Protein AF-A0A0D8XPL8-F1 (afdb_monomer)

pLDDT: mean 71.79, std 20.72, range [32.03, 98.56]

Solvent-accessible surface area (backbone atoms only — not comparable to full-atom values): 17903 Å² total; per-residue (Å²): 142,83,89,88,81,86,88,78,85,82,83,84,86,83,82,84,76,83,76,80,90,74,80,86,75,87,77,88,77,90,78,83,78,84,83,81,82,79,79,83,76,83,78,85,83,84,81,84,79,91,74,93,79,81,92,76,89,74,85,74,82,78,78,83,77,86,69,85,73,70,90,66,85,76,75,80,83,75,77,92,58,93,69,78,74,80,87,70,73,79,74,78,60,85,86,63,77,75,71,84,72,72,80,72,86,76,70,67,80,83,69,72,75,74,86,64,71,74,72,72,74,72,70,48,69,63,56,60,50,48,52,52,51,51,51,52,52,52,54,48,48,57,49,46,66,74,43,40,67,61,50,52,52,52,52,51,51,52,51,53,49,51,52,54,51,50,53,50,52,53,50,48,53,52,50,52,60,72,68,59,50,71,66,59,52,53,52,52,50,53,49,58,73,69,54,70,63,87,77,48,58,43,101,84,70,46,75,51,71,77,59,65,81,80,79,39,55,75,35,68,75,68,73,43,78,87,62,96,68,81,62,86,65,70,88,60,74,47,77,66,49,50,48,51,53,49,52,53,50,51,52,49,40,58,75,75,62,71,121

Radius of gyration: 41.14 Å; Cα contacts (8 Å, |Δi|>4): 28; chains: 1; bounding box: 89×95×94 Å

Organism: Dictyocaulus viviparus (NCBI:txid29172)

Mean predicted aligned error: 22.92 Å

Sequence (259 aa):
MSGSVTLLARKLNQFCISRPLHGFHDTALSHLPPAFLLNSGKVSKTEVLSGDLPNLAVASKSRFYELPALENARRVYTFPTLYKSSVVAPAPLLTQILEKMDPLPNIAPIEAPSRSLPTFIQLLPRLITIRRKKMKKHKRLKRYDRDFFKYQKRHREKKLRAEREFIRRMKAHLTELESFDAEKYVEETIAAAKKEWEAEFAPSGRKLYPHWSQLMSLEELYDLPKSDYIDKKAGYASEEDLKKIKELKLEYEKKFRNA

Secondary structure (DSSP, 8-state):
----S-SSSSSSS----PPP-----------PPPP-------------------------------PPP-S----------SS-----PPPP-TT------PPP------PPPP----------THHHHHHHHHHHHHHHHHHHHHTHHHHHHHHHHHHHHHHHHHHHHHHHHHHHHHS--HHHHHHHHHHHHH--TTSPBPTTS-B-PPPHHHHS-HHHHTT----SS--TTTTSPPHHHHHHHHHHHHHHHHHHT--

Structure (mmCIF, N/CA/C/O backbone):
data_AF-A0A0D8XPL8-F1
#
_entry.id   AF-A0A0D8XPL8-F1
#
loop_
_atom_site.group_PDB
_atom_site.id
_atom_site.type_symbol
_atom_site.label_atom_id
_atom_site.label_alt_id
_atom_site.label_comp_id
_atom_site.label_asym_id
_atom_site.label_entity_id
_atom_site.label_seq_id
_atom_site.pdbx_PDB_ins_code
_atom_site.Cartn_x
_atom_site.Cartn_y
_atom_site.Cartn_z
_atom_site.occupancy
_atom_site.B_iso_or_equiv
_atom_site.auth_seq_id
_atom_site.auth_comp_id
_atom_site.auth_asym_id
_atom_site.auth_atom_id
_atom_site.pdbx_PDB_model_num
ATOM 1 N N . MET A 1 1 ? 34.707 44.269 30.426 1.00 44.66 1 MET A N 1
ATOM 2 C CA . MET A 1 1 ? 33.610 43.276 30.417 1.00 44.66 1 MET A CA 1
ATOM 3 C C . MET A 1 1 ? 33.638 42.553 29.077 1.00 44.66 1 MET A C 1
ATOM 5 O O . MET A 1 1 ? 32.885 42.883 28.175 1.00 44.66 1 MET A O 1
ATOM 9 N N . SER A 1 2 ? 34.597 41.645 28.899 1.00 45.59 2 SER A N 1
ATOM 10 C CA . SER A 1 2 ? 34.831 40.942 27.635 1.00 45.59 2 SER A CA 1
ATOM 11 C C . SER A 1 2 ? 35.406 39.563 27.927 1.00 45.59 2 SER A C 1
ATOM 13 O O . SER A 1 2 ? 36.419 39.470 28.616 1.00 45.59 2 SER A O 1
ATOM 15 N N . GLY A 1 3 ? 34.793 38.519 27.370 1.00 44.66 3 GLY A N 1
ATOM 16 C CA . GLY A 1 3 ? 35.405 37.193 27.278 1.00 44.66 3 GLY A CA 1
ATOM 17 C C . GLY A 1 3 ? 34.567 36.068 27.872 1.00 44.66 3 GLY A C 1
ATOM 18 O O . GLY A 1 3 ? 34.830 35.628 28.981 1.00 44.66 3 GLY A O 1
ATOM 19 N N . SER A 1 4 ? 33.597 35.557 27.109 1.00 51.53 4 SER A N 1
ATOM 20 C CA . SER A 1 4 ? 33.095 34.184 27.281 1.00 51.53 4 SER A CA 1
ATOM 21 C C . SER A 1 4 ? 32.356 33.714 26.021 1.00 51.53 4 SER A C 1
ATOM 23 O O . SER A 1 4 ? 31.138 33.574 26.011 1.00 51.53 4 SER A O 1
ATOM 25 N N . VAL A 1 5 ? 33.078 33.540 24.907 1.00 52.00 5 VAL A N 1
ATOM 26 C CA . VAL A 1 5 ? 32.511 32.925 23.679 1.00 52.00 5 VAL A CA 1
ATOM 27 C C . VAL A 1 5 ? 33.440 31.857 23.064 1.00 52.00 5 VAL A C 1
ATOM 29 O O . VAL A 1 5 ? 33.077 31.171 22.118 1.00 52.00 5 VAL A O 1
ATOM 32 N N . THR A 1 6 ? 34.627 31.601 23.620 1.00 50.78 6 THR A N 1
ATOM 33 C CA . THR A 1 6 ? 35.664 30.778 22.958 1.00 50.78 6 THR A CA 1
ATOM 34 C C . THR A 1 6 ? 35.898 29.385 23.562 1.00 50.78 6 THR A C 1
ATOM 36 O O . THR A 1 6 ? 36.978 28.824 23.398 1.00 50.78 6 THR A O 1
ATOM 39 N N . LEU A 1 7 ? 34.900 28.766 24.208 1.00 49.25 7 LEU A N 1
ATOM 40 C CA . LEU A 1 7 ? 35.040 27.420 24.807 1.00 49.25 7 LEU A CA 1
ATOM 41 C C . LEU A 1 7 ? 34.103 26.335 24.246 1.00 49.25 7 LEU A C 1
ATOM 43 O O . LEU A 1 7 ? 33.920 25.299 24.877 1.00 49.25 7 LEU A O 1
ATOM 47 N N . LEU A 1 8 ? 33.564 26.508 23.033 1.00 49.16 8 LEU A N 1
ATOM 48 C CA . LEU A 1 8 ? 32.733 25.474 22.385 1.00 49.16 8 LEU A CA 1
ATOM 49 C C . LEU A 1 8 ? 33.278 24.938 21.050 1.00 49.16 8 LEU A C 1
ATOM 51 O O . LEU A 1 8 ? 32.684 24.041 20.460 1.00 49.16 8 LEU A O 1
ATOM 55 N N . ALA A 1 9 ? 34.449 25.402 20.604 1.00 47.94 9 ALA A N 1
ATOM 56 C CA . ALA A 1 9 ? 35.031 25.029 19.308 1.00 47.94 9 ALA A CA 1
ATOM 57 C C . ALA A 1 9 ? 36.170 23.986 19.375 1.00 47.94 9 ALA A C 1
ATOM 59 O O . ALA A 1 9 ? 36.851 23.760 18.379 1.00 47.94 9 ALA A O 1
ATOM 60 N N . ARG A 1 10 ? 36.407 23.334 20.526 1.00 49.00 10 ARG A N 1
ATOM 61 C CA . ARG A 1 10 ? 37.574 22.440 20.717 1.00 49.00 10 ARG A CA 1
ATOM 62 C C . ARG A 1 10 ? 37.264 20.958 20.955 1.00 49.00 10 ARG A C 1
ATOM 64 O O . ARG A 1 10 ? 38.175 20.208 21.284 1.00 49.00 10 ARG A O 1
ATOM 71 N N . LYS A 1 11 ? 36.016 20.510 20.765 1.00 46.91 11 LYS A N 1
ATOM 72 C CA . LYS A 1 11 ? 35.597 19.130 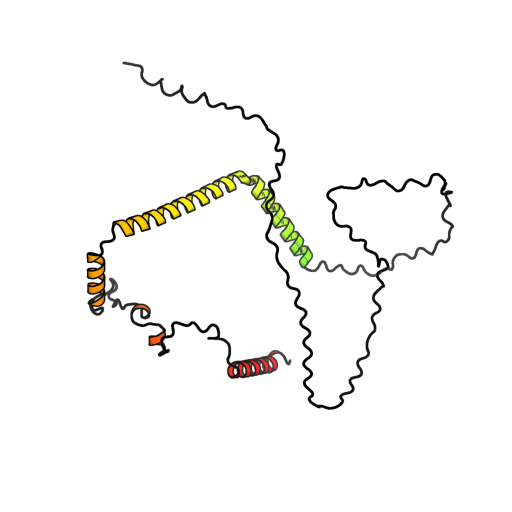21.094 1.00 46.91 11 LYS A CA 1
ATOM 73 C C . LYS A 1 11 ? 35.032 18.305 19.927 1.00 46.91 11 LYS A C 1
ATOM 75 O O . LYS A 1 11 ? 34.294 17.357 20.163 1.00 46.91 11 LYS A O 1
ATOM 80 N N . LEU A 1 12 ? 35.386 18.635 18.680 1.00 47.06 12 LEU A N 1
ATOM 81 C CA . LEU A 1 12 ? 34.961 17.884 17.481 1.00 47.06 12 LEU A CA 1
ATOM 82 C C . LEU A 1 12 ? 36.117 17.480 16.546 1.00 47.06 12 LEU A C 1
ATOM 84 O O . LEU A 1 12 ? 35.896 17.253 15.364 1.00 47.06 12 LEU A O 1
ATOM 88 N N . ASN A 1 13 ? 37.344 17.355 17.061 1.00 46.75 13 ASN A N 1
ATOM 89 C CA . ASN A 1 13 ? 38.518 16.954 16.270 1.00 46.75 13 ASN A CA 1
ATOM 90 C C . ASN A 1 13 ? 39.253 15.755 16.891 1.00 46.75 13 ASN A C 1
ATOM 92 O O . ASN A 1 13 ? 40.452 15.810 17.140 1.00 46.75 13 ASN A O 1
ATOM 96 N N . GLN A 1 14 ? 38.530 14.669 17.188 1.00 52.53 14 GLN A N 1
ATOM 97 C CA . GLN A 1 14 ? 39.159 13.443 17.708 1.00 52.53 14 GLN A CA 1
ATOM 98 C C . GLN A 1 14 ? 38.416 12.137 17.374 1.00 52.53 14 GLN A C 1
ATOM 100 O O . GLN A 1 14 ? 38.496 11.164 18.111 1.00 52.53 14 GLN A O 1
ATOM 105 N N . PHE A 1 15 ? 37.730 12.083 16.228 1.00 44.66 15 PHE A N 1
ATOM 106 C CA . PHE A 1 15 ? 37.221 10.822 15.669 1.00 44.66 15 PHE A CA 1
ATOM 107 C C . PHE A 1 15 ? 37.612 10.669 14.195 1.00 44.66 15 PHE A C 1
ATOM 109 O O . PHE A 1 15 ? 36.789 10.414 13.322 1.00 44.66 15 PHE A O 1
ATOM 116 N N . CYS A 1 16 ? 38.909 10.805 13.920 1.00 43.09 16 CYS A N 1
ATOM 117 C CA . CYS A 1 16 ? 39.517 10.254 12.714 1.00 43.09 16 CYS A CA 1
ATOM 118 C C . CYS A 1 16 ? 39.962 8.822 13.031 1.00 43.09 16 CYS A C 1
ATOM 120 O O . CYS A 1 16 ? 41.119 8.588 13.363 1.00 43.09 16 CYS A O 1
ATOM 122 N N . ILE A 1 17 ? 39.029 7.869 12.979 1.00 46.03 17 ILE A N 1
ATOM 123 C CA . ILE A 1 17 ? 39.375 6.444 12.969 1.00 46.03 17 ILE A CA 1
ATOM 124 C C . ILE A 1 17 ? 39.623 6.069 11.510 1.00 46.03 17 ILE A C 1
ATOM 126 O O . ILE A 1 17 ? 38.695 5.938 10.709 1.00 46.03 17 ILE A O 1
ATOM 130 N N . SER A 1 18 ? 40.899 5.927 11.173 1.00 44.44 18 SER A N 1
ATOM 131 C CA . SER A 1 18 ? 41.378 5.207 10.001 1.00 44.44 18 SER A CA 1
ATOM 132 C C . SER A 1 18 ? 40.765 3.803 9.988 1.00 44.44 18 SER A C 1
ATOM 134 O O . SER A 1 18 ? 41.002 2.992 10.880 1.00 44.44 18 SER A O 1
ATOM 136 N N . ARG A 1 19 ? 39.946 3.499 8.977 1.00 43.12 19 ARG A N 1
ATOM 137 C CA . ARG A 1 19 ? 39.538 2.118 8.692 1.00 43.12 19 ARG A CA 1
ATOM 138 C C . ARG A 1 19 ? 40.544 1.500 7.721 1.00 43.12 19 ARG A C 1
ATOM 140 O O . ARG A 1 19 ? 40.670 2.023 6.612 1.00 43.12 19 ARG A O 1
ATOM 147 N N . PRO A 1 20 ? 41.226 0.402 8.082 1.00 47.00 20 PRO A N 1
ATOM 148 C CA . PRO A 1 20 ? 41.986 -0.371 7.115 1.00 47.00 20 PRO A CA 1
ATOM 149 C C . PRO A 1 20 ? 41.020 -1.115 6.183 1.00 47.00 20 PRO A C 1
ATOM 151 O O . PRO A 1 20 ? 39.998 -1.656 6.611 1.00 47.00 20 PRO A O 1
ATOM 154 N N . LEU A 1 21 ? 41.351 -1.128 4.893 1.00 47.81 21 LEU A N 1
ATOM 155 C CA . LEU A 1 21 ? 40.729 -1.994 3.898 1.00 47.81 21 LEU A CA 1
ATOM 156 C C . LEU A 1 21 ? 41.116 -3.442 4.221 1.00 47.81 21 LEU A C 1
ATOM 158 O O . LEU A 1 21 ? 42.225 -3.874 3.920 1.00 47.81 21 LEU A O 1
ATOM 162 N N . HIS A 1 22 ? 40.210 -4.185 4.854 1.00 43.56 22 HIS A N 1
ATOM 163 C CA . HIS A 1 22 ? 40.315 -5.636 4.954 1.00 43.56 22 HIS A CA 1
ATOM 164 C C . HIS A 1 22 ? 39.509 -6.277 3.827 1.00 43.56 22 HIS A C 1
ATOM 166 O O . HIS A 1 22 ? 38.322 -5.997 3.654 1.00 43.56 22 HIS A O 1
ATOM 172 N N . GLY A 1 23 ? 40.205 -7.091 3.031 1.00 38.44 23 GLY A N 1
ATOM 173 C CA . GLY A 1 23 ? 39.631 -7.883 1.958 1.00 38.44 23 GLY A CA 1
ATOM 174 C C . GLY A 1 23 ? 38.597 -8.859 2.502 1.00 38.44 23 GLY A C 1
ATOM 175 O O . GLY A 1 23 ? 38.814 -9.525 3.513 1.00 38.44 23 GLY A O 1
ATOM 176 N N . PHE A 1 24 ? 37.461 -8.928 1.818 1.00 38.06 24 PHE A N 1
ATOM 177 C CA . PHE A 1 24 ? 36.462 -9.959 2.040 1.00 38.06 24 PHE A CA 1
ATOM 178 C C . PHE A 1 24 ? 37.001 -11.278 1.480 1.00 38.06 24 PHE A C 1
ATOM 180 O O . PHE A 1 24 ? 36.959 -11.504 0.274 1.00 38.06 24 PHE A O 1
ATOM 187 N N . HIS A 1 25 ? 37.530 -12.128 2.358 1.00 39.38 25 HIS A N 1
ATOM 188 C CA . HIS A 1 25 ? 37.537 -13.564 2.121 1.00 39.38 25 HIS A CA 1
ATOM 189 C C . HIS A 1 25 ? 36.212 -14.132 2.627 1.00 39.38 25 HIS A C 1
ATOM 191 O O . HIS A 1 25 ? 35.839 -13.942 3.785 1.00 39.38 25 HIS A O 1
ATOM 197 N N . ASP A 1 26 ? 35.502 -14.786 1.714 1.00 38.34 26 ASP A N 1
ATOM 198 C CA . ASP A 1 26 ? 34.241 -15.477 1.935 1.00 38.34 26 ASP A CA 1
ATOM 199 C C . ASP A 1 26 ? 34.394 -16.592 2.980 1.00 38.34 26 ASP A C 1
ATOM 201 O O . ASP A 1 26 ? 35.127 -17.560 2.776 1.00 38.34 26 ASP A O 1
ATOM 205 N N . THR A 1 27 ? 33.649 -16.500 4.081 1.00 42.16 27 THR A N 1
ATOM 206 C CA . THR A 1 27 ? 33.343 -17.646 4.941 1.00 42.16 27 THR A CA 1
ATOM 207 C C . THR A 1 27 ? 31.945 -18.149 4.606 1.00 42.16 27 THR A C 1
ATOM 209 O O . THR A 1 27 ? 30.923 -17.553 4.942 1.00 42.16 27 THR A O 1
ATOM 212 N N . ALA A 1 28 ? 31.917 -19.270 3.888 1.00 39.53 28 ALA A N 1
ATOM 213 C CA . ALA A 1 28 ? 30.720 -20.036 3.602 1.00 39.53 28 ALA A CA 1
ATOM 214 C C . ALA A 1 28 ? 30.155 -20.626 4.905 1.00 39.53 28 ALA A C 1
ATOM 216 O O . ALA A 1 28 ? 30.723 -21.556 5.473 1.00 39.53 28 ALA A O 1
ATOM 217 N N . LEU A 1 29 ? 29.019 -20.097 5.363 1.00 38.81 29 LEU A N 1
ATOM 218 C CA . LEU A 1 29 ? 28.159 -20.757 6.342 1.00 38.81 29 LEU A CA 1
ATOM 219 C C . LEU A 1 29 ? 27.009 -21.439 5.599 1.00 38.81 29 LEU A C 1
ATOM 221 O O . LEU A 1 29 ? 26.177 -20.812 4.945 1.00 38.81 29 LEU A O 1
ATOM 225 N N . SER A 1 30 ? 27.027 -22.762 5.690 1.00 42.44 30 SER A N 1
ATOM 226 C CA . SER A 1 30 ? 26.068 -23.716 5.156 1.00 42.44 30 SER A CA 1
ATOM 227 C C . SER A 1 30 ? 24.669 -23.507 5.738 1.00 42.44 30 SER A C 1
ATOM 229 O O . SER A 1 30 ? 24.398 -23.893 6.874 1.00 42.44 30 SER A O 1
ATOM 231 N N . HIS A 1 31 ? 23.761 -22.960 4.933 1.00 39.31 31 HIS A N 1
ATOM 232 C CA . HIS A 1 31 ? 22.322 -23.063 5.156 1.00 39.31 31 HIS A CA 1
ATOM 233 C C . HIS A 1 31 ? 21.768 -24.113 4.184 1.00 39.31 31 HIS A C 1
ATOM 235 O O . HIS A 1 31 ? 21.662 -23.875 2.981 1.00 39.31 31 HIS A O 1
ATOM 241 N N . LEU A 1 32 ? 21.469 -25.302 4.707 1.00 45.38 32 LEU A N 1
ATOM 242 C CA . LEU A 1 32 ? 20.765 -26.357 3.980 1.00 45.38 32 LEU A CA 1
ATOM 243 C C . LEU A 1 32 ? 19.313 -25.914 3.720 1.00 45.38 32 LEU A C 1
ATOM 245 O O . LEU A 1 32 ? 18.648 -25.475 4.663 1.00 45.38 32 LEU A O 1
ATOM 249 N N . PRO A 1 33 ? 18.786 -26.029 2.488 1.00 47.34 33 PRO A N 1
ATOM 250 C CA . PRO A 1 33 ? 17.354 -25.926 2.246 1.00 47.34 33 PRO A CA 1
ATOM 251 C C . PRO A 1 33 ? 16.649 -27.276 2.503 1.00 47.34 33 PRO A C 1
ATOM 253 O O . PRO A 1 33 ? 17.236 -28.333 2.261 1.00 47.34 33 PRO A O 1
ATOM 256 N N . PRO A 1 34 ? 15.386 -27.263 2.966 1.00 43.03 34 PRO A N 1
ATOM 257 C CA . PRO A 1 34 ? 14.617 -28.474 3.226 1.00 43.03 34 PRO A CA 1
ATOM 258 C C . PRO A 1 34 ? 14.230 -29.193 1.926 1.00 43.03 34 PRO A C 1
ATOM 260 O O . PRO A 1 34 ? 13.843 -28.576 0.931 1.00 43.03 34 PRO A O 1
ATOM 263 N N . ALA A 1 35 ? 14.334 -30.521 1.964 1.00 34.75 35 ALA A N 1
ATOM 264 C CA . ALA A 1 35 ? 14.009 -31.430 0.877 1.00 34.75 35 ALA A CA 1
ATOM 265 C C . ALA A 1 35 ? 12.517 -31.365 0.509 1.00 34.75 35 ALA A C 1
ATOM 267 O O . ALA A 1 35 ? 11.647 -31.700 1.312 1.00 34.75 35 ALA A O 1
ATOM 268 N N . PHE A 1 36 ? 12.222 -30.986 -0.734 1.00 37.03 36 PHE A N 1
ATOM 269 C CA . PHE A 1 36 ? 10.920 -31.229 -1.347 1.00 37.03 36 PHE A CA 1
ATOM 270 C C . PHE A 1 36 ? 10.865 -32.685 -1.823 1.00 37.03 36 PHE A C 1
ATOM 272 O O . PHE A 1 36 ? 11.462 -33.043 -2.838 1.00 37.03 36 PHE A O 1
ATOM 279 N N . LEU A 1 37 ? 10.144 -33.525 -1.080 1.00 37.03 37 LEU A N 1
ATOM 280 C CA . LEU A 1 37 ? 9.748 -34.862 -1.516 1.00 37.03 37 LEU A CA 1
ATOM 281 C C . LEU A 1 37 ? 8.706 -34.735 -2.637 1.00 37.03 37 LEU A C 1
ATOM 283 O O . LEU A 1 37 ? 7.523 -34.517 -2.385 1.00 37.03 37 LEU A O 1
ATOM 287 N N . LEU A 1 38 ? 9.144 -34.872 -3.889 1.00 37.84 38 LEU A N 1
ATOM 288 C CA . LEU A 1 38 ? 8.248 -35.090 -5.023 1.00 37.84 38 LEU A CA 1
ATOM 289 C C . LEU A 1 38 ? 7.880 -36.575 -5.082 1.00 37.84 38 LEU A C 1
ATOM 291 O O . LEU A 1 38 ? 8.594 -37.403 -5.645 1.00 37.84 38 LEU A O 1
ATOM 295 N N . ASN A 1 39 ? 6.739 -36.886 -4.475 1.00 36.41 39 ASN A N 1
ATOM 296 C CA . ASN A 1 39 ? 6.041 -38.154 -4.621 1.00 36.41 39 ASN A CA 1
ATOM 297 C C . ASN A 1 39 ? 5.568 -38.286 -6.082 1.00 36.41 39 ASN A C 1
ATOM 299 O O . ASN A 1 39 ? 4.618 -37.623 -6.497 1.00 36.41 39 ASN A O 1
ATOM 303 N N . SER A 1 40 ? 6.238 -39.117 -6.884 1.00 36.81 40 SER A N 1
ATOM 304 C CA . SER A 1 40 ? 5.771 -39.486 -8.227 1.00 36.81 40 SER A CA 1
ATOM 305 C C . SER A 1 40 ? 4.805 -40.668 -8.123 1.00 36.81 40 SER A C 1
ATOM 307 O O . SER A 1 40 ? 5.156 -41.829 -8.318 1.00 36.81 40 SER A O 1
ATOM 309 N N . GLY A 1 41 ? 3.556 -40.360 -7.773 1.00 32.62 41 GLY A N 1
ATOM 310 C CA . GLY A 1 41 ? 2.453 -41.310 -7.849 1.00 32.62 41 GLY A CA 1
ATOM 311 C C . GLY A 1 41 ? 2.109 -41.603 -9.307 1.00 32.62 41 GLY A C 1
ATOM 312 O O . GLY A 1 41 ? 1.582 -40.747 -10.015 1.00 32.62 41 GLY A O 1
ATOM 313 N N . LYS A 1 42 ? 2.410 -42.824 -9.754 1.00 38.59 42 LYS A N 1
ATOM 314 C CA . LYS A 1 42 ? 1.866 -43.414 -10.979 1.00 38.59 42 LYS A CA 1
ATOM 315 C C . LYS A 1 42 ? 0.355 -43.576 -10.791 1.00 38.59 42 LYS A C 1
ATOM 317 O O . LYS A 1 42 ? -0.069 -44.382 -9.971 1.00 38.59 42 LYS A O 1
ATOM 322 N N . VAL A 1 43 ? -0.448 -42.830 -11.545 1.00 34.09 43 VAL A N 1
ATOM 323 C CA . VAL A 1 43 ? -1.894 -43.067 -11.657 1.00 34.09 43 VAL A CA 1
ATOM 324 C C . VAL A 1 43 ? -2.158 -43.650 -13.038 1.00 34.09 43 VAL A C 1
ATOM 326 O O . VAL A 1 43 ? -2.277 -42.931 -14.026 1.00 34.09 43 VAL A O 1
ATOM 329 N N . SER A 1 44 ? -2.209 -44.976 -13.111 1.00 35.72 44 SER A N 1
ATOM 330 C CA . SER A 1 44 ? -2.833 -45.698 -14.217 1.00 35.72 44 SER A CA 1
ATOM 331 C C . SER A 1 44 ? -4.339 -45.716 -13.969 1.00 35.72 44 SER A C 1
ATOM 333 O O . SER A 1 44 ? -4.799 -46.406 -13.062 1.00 35.72 44 SER A O 1
ATOM 335 N N . LYS A 1 45 ? -5.106 -44.952 -14.752 1.00 32.03 45 LYS A N 1
ATOM 336 C CA . LYS A 1 45 ? -6.566 -45.059 -14.781 1.00 32.03 45 LYS A CA 1
ATOM 337 C C . LYS A 1 45 ? -6.979 -45.770 -16.069 1.00 32.03 45 LYS A C 1
ATOM 339 O O . LYS A 1 45 ? -7.081 -45.149 -17.120 1.00 32.03 45 LYS A O 1
ATOM 344 N N . THR A 1 46 ? -7.173 -47.080 -15.974 1.00 36.53 46 THR A N 1
ATOM 345 C CA . THR A 1 46 ? -7.915 -47.888 -16.948 1.00 36.53 46 THR A CA 1
ATOM 346 C C . THR A 1 46 ? -9.239 -48.267 -16.299 1.00 36.53 46 THR A C 1
ATOM 348 O O . THR A 1 46 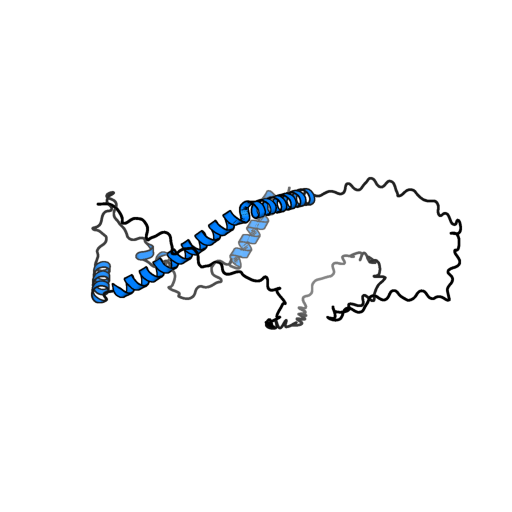? -9.315 -49.257 -15.581 1.00 36.53 46 THR A O 1
ATOM 351 N N . GLU A 1 47 ? -10.268 -47.452 -16.516 1.00 36.72 47 GLU A N 1
ATOM 352 C CA . GLU A 1 47 ? -11.658 -47.861 -16.312 1.00 36.72 47 GLU A CA 1
ATOM 353 C C . GLU A 1 47 ? -12.249 -48.107 -17.698 1.00 36.72 47 GLU A C 1
ATOM 355 O O . GLU A 1 47 ? -12.485 -47.182 -18.474 1.00 36.72 47 GLU A O 1
ATOM 360 N N . VAL A 1 48 ? -12.396 -49.390 -18.018 1.00 35.16 48 VAL A N 1
ATOM 361 C CA . VAL A 1 48 ? -13.137 -49.895 -19.168 1.00 35.16 48 VAL A CA 1
ATOM 362 C C . VAL A 1 48 ? -14.608 -49.885 -18.766 1.00 35.16 48 VAL A C 1
ATOM 364 O O . VAL A 1 48 ? -15.037 -50.718 -17.974 1.00 35.16 48 VAL A O 1
ATOM 367 N N . LEU A 1 49 ? -15.371 -48.927 -19.289 1.00 39.66 49 LEU A N 1
ATOM 368 C CA . LEU A 1 49 ? -16.825 -49.032 -19.369 1.00 39.66 49 LEU A CA 1
ATOM 369 C C . LEU A 1 49 ? -17.161 -49.563 -20.761 1.00 39.66 49 LEU A C 1
ATOM 371 O O . LEU A 1 49 ? -17.015 -48.866 -21.763 1.00 39.66 49 LEU A O 1
ATOM 375 N N . SER A 1 50 ? -17.556 -50.832 -20.797 1.00 41.03 50 SER A N 1
ATOM 376 C CA . SER A 1 50 ? -18.186 -51.490 -21.934 1.00 41.03 50 SER A CA 1
ATOM 377 C C . SER A 1 50 ? -19.569 -50.884 -22.165 1.00 41.03 50 SER A C 1
ATOM 379 O O . SER A 1 50 ? -20.448 -50.986 -21.311 1.00 41.03 50 SER A O 1
ATOM 381 N N . GLY A 1 51 ? -19.739 -50.245 -23.318 1.00 35.59 51 GLY A N 1
ATOM 382 C CA . GLY A 1 51 ? -21.005 -49.726 -23.814 1.00 35.59 51 GLY A CA 1
ATOM 383 C C . GLY A 1 51 ? -20.965 -49.720 -25.336 1.00 35.59 51 GLY A C 1
ATOM 384 O O . GLY A 1 51 ? -20.226 -48.944 -25.937 1.00 35.59 51 GLY A O 1
ATOM 385 N N . ASP A 1 52 ? -21.716 -50.643 -25.923 1.00 41.84 52 ASP A N 1
ATOM 386 C CA . ASP A 1 52 ? -21.819 -50.921 -27.351 1.00 41.84 52 ASP A CA 1
ATOM 387 C C . ASP A 1 52 ? -22.360 -49.726 -28.140 1.00 41.84 52 ASP A C 1
ATOM 389 O O . ASP A 1 52 ? -23.472 -49.284 -27.872 1.00 41.84 52 ASP A O 1
ATOM 393 N N . LEU A 1 53 ? -21.633 -49.257 -29.164 1.00 43.47 53 LEU A N 1
ATOM 394 C CA . LEU A 1 53 ? -22.204 -48.534 -30.308 1.00 43.47 53 LEU A CA 1
ATOM 395 C C . LEU A 1 53 ? -21.355 -48.741 -31.588 1.00 43.47 53 LEU A C 1
ATOM 397 O O . LEU A 1 53 ? -20.148 -48.979 -31.502 1.00 43.47 53 LEU A O 1
ATOM 401 N N . PRO A 1 54 ? -21.986 -48.701 -32.780 1.00 46.47 54 PRO A N 1
ATOM 402 C CA . PRO A 1 54 ? -21.514 -49.388 -33.980 1.00 46.47 54 PRO A CA 1
ATOM 403 C C . PRO A 1 54 ? -20.487 -48.620 -34.828 1.00 46.47 54 PRO A C 1
ATOM 405 O O . PRO A 1 54 ? -20.438 -47.393 -34.860 1.00 46.47 54 PRO A O 1
ATOM 408 N N . A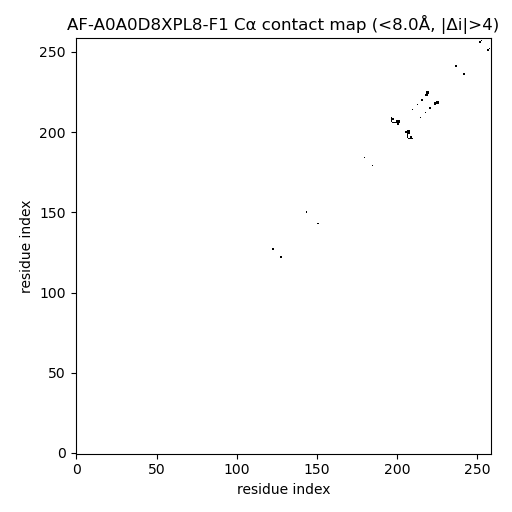SN A 1 55 ? -19.719 -49.422 -35.575 1.00 48.09 55 ASN A N 1
ATOM 409 C CA . ASN A 1 55 ? -18.820 -49.105 -36.688 1.00 48.09 55 ASN A CA 1
ATOM 410 C C . ASN A 1 55 ? -19.121 -47.794 -37.444 1.00 48.09 55 ASN A C 1
ATOM 412 O O . ASN A 1 55 ? -19.985 -47.753 -38.320 1.00 48.09 55 ASN A O 1
ATOM 416 N N . LEU A 1 56 ? -18.285 -46.777 -37.223 1.00 41.62 56 LEU A N 1
ATOM 417 C CA . LEU A 1 56 ? -18.007 -45.737 -38.213 1.00 41.62 56 LEU A CA 1
ATOM 418 C C . LEU A 1 56 ? -16.535 -45.856 -38.620 1.00 41.62 56 LEU A C 1
ATOM 420 O O . LEU A 1 56 ? -15.632 -45.375 -37.936 1.00 41.62 56 LEU A O 1
ATOM 424 N N . ALA A 1 57 ? -16.293 -46.539 -39.738 1.00 44.66 57 ALA A N 1
ATOM 425 C CA . ALA A 1 57 ? -14.983 -46.641 -40.362 1.00 44.66 57 ALA A CA 1
ATOM 426 C C . ALA A 1 57 ? -14.562 -45.271 -40.920 1.00 44.66 57 ALA A C 1
ATOM 428 O O . ALA A 1 57 ? -14.779 -44.955 -42.087 1.00 44.66 57 ALA A O 1
ATOM 429 N N . VAL A 1 58 ? -13.953 -44.440 -40.075 1.00 47.06 58 VAL A N 1
ATOM 430 C CA . VAL A 1 58 ? -13.216 -43.255 -40.515 1.00 47.06 58 VAL A CA 1
ATOM 431 C C . VAL A 1 58 ? -11.775 -43.688 -40.742 1.00 47.06 58 VAL A C 1
ATOM 433 O O . VAL A 1 58 ? -10.989 -43.819 -39.807 1.00 47.06 58 VAL A O 1
ATOM 436 N N . ALA A 1 59 ? -11.439 -43.941 -42.006 1.00 51.03 59 ALA A N 1
ATOM 437 C CA . ALA A 1 59 ? -10.078 -44.186 -42.458 1.00 51.03 59 ALA A CA 1
ATOM 438 C C . ALA A 1 59 ? -9.209 -42.940 -42.206 1.00 51.03 59 ALA A C 1
ATOM 440 O O . ALA A 1 59 ? -9.081 -42.056 -43.056 1.00 51.03 59 ALA A O 1
ATOM 441 N N . SER A 1 60 ? -8.606 -42.848 -41.023 1.00 55.34 60 SER A N 1
ATOM 442 C CA . SER A 1 60 ? -7.575 -41.860 -40.737 1.00 55.34 60 SER A CA 1
ATOM 443 C C . SER A 1 60 ? -6.273 -42.322 -41.396 1.00 55.34 60 SER A C 1
ATOM 445 O O . SER A 1 60 ? -5.594 -43.236 -40.937 1.00 55.34 60 SER A O 1
ATOM 447 N N . LYS A 1 61 ? -5.915 -41.690 -42.521 1.00 54.28 61 LYS A N 1
ATOM 448 C CA . LYS A 1 61 ? -4.564 -41.787 -43.092 1.00 54.28 61 LYS A CA 1
ATOM 449 C C . LYS A 1 61 ? -3.565 -41.322 -42.030 1.00 54.28 61 LYS A C 1
ATOM 451 O O . LYS A 1 61 ? -3.380 -40.119 -41.840 1.00 54.28 61 LYS A O 1
ATOM 456 N N . SER A 1 62 ? -2.922 -42.262 -41.345 1.00 55.97 62 SER A N 1
ATOM 457 C CA . SER A 1 62 ? -1.787 -41.992 -40.471 1.00 55.97 62 SER A CA 1
ATOM 458 C C . SER A 1 62 ? -0.649 -41.434 -41.325 1.00 55.97 62 SER A C 1
ATOM 460 O O . SER A 1 62 ? 0.019 -42.165 -42.057 1.00 55.97 62 SER A O 1
ATOM 462 N N . ARG A 1 63 ? -0.445 -40.116 -41.282 1.00 61.41 63 ARG A N 1
ATOM 463 C CA . ARG A 1 63 ? 0.777 -39.505 -41.809 1.00 61.41 63 ARG A CA 1
ATOM 464 C C . ARG A 1 63 ? 1.907 -39.874 -40.855 1.00 61.41 63 ARG A C 1
ATOM 466 O O . ARG A 1 63 ? 1.988 -39.326 -39.759 1.00 61.41 63 ARG A O 1
ATOM 473 N N . PHE A 1 64 ? 2.736 -40.827 -41.261 1.00 57.22 64 PHE A N 1
ATOM 474 C CA . PHE A 1 64 ? 4.002 -41.094 -40.598 1.00 57.22 64 PHE A CA 1
ATOM 475 C C . PHE A 1 64 ? 4.924 -39.904 -40.867 1.00 57.22 64 PHE A C 1
ATOM 477 O O . PHE A 1 64 ? 5.284 -39.635 -42.011 1.00 57.22 64 PHE A O 1
ATOM 484 N N . TYR A 1 65 ? 5.244 -39.152 -39.819 1.00 60.88 65 TYR A N 1
ATOM 485 C CA . TYR A 1 65 ? 6.320 -38.172 -39.861 1.00 60.88 65 TYR A CA 1
ATOM 486 C C . TYR A 1 65 ? 7.569 -38.861 -39.317 1.00 60.88 65 TYR A C 1
ATOM 488 O O . TYR A 1 65 ? 7.649 -39.129 -38.118 1.00 60.88 65 TYR A O 1
ATOM 496 N N . GLU A 1 66 ? 8.531 -39.160 -40.187 1.00 61.84 66 GLU A N 1
ATOM 497 C CA . GLU A 1 66 ? 9.882 -39.500 -39.747 1.00 61.84 66 GLU A CA 1
ATOM 498 C C . GLU A 1 66 ? 10.561 -38.213 -39.285 1.00 61.84 66 GLU A C 1
ATOM 500 O O . GLU A 1 66 ? 10.851 -37.307 -40.070 1.00 61.84 66 GLU A O 1
ATOM 505 N N . LEU A 1 67 ? 10.747 -38.094 -37.972 1.00 67.25 67 LEU A N 1
ATOM 506 C CA . LEU A 1 67 ? 11.575 -37.040 -37.408 1.00 67.25 67 LEU A CA 1
ATOM 507 C C . LEU A 1 67 ? 13.044 -37.383 -37.691 1.00 67.25 67 LEU A C 1
ATOM 509 O O . LEU A 1 67 ? 13.412 -38.553 -37.566 1.00 67.25 67 LEU A O 1
ATOM 513 N N . PRO A 1 68 ? 13.895 -36.396 -38.028 1.00 67.12 68 PRO A N 1
ATOM 514 C CA . PRO A 1 68 ? 15.320 -36.637 -38.206 1.00 67.12 68 PRO A CA 1
ATOM 515 C C . PRO A 1 68 ? 15.877 -37.288 -36.939 1.00 67.12 68 PRO A C 1
ATOM 517 O O . PRO A 1 68 ? 15.732 -36.752 -35.834 1.00 67.12 68 PRO A O 1
ATOM 520 N N . ALA A 1 69 ? 16.458 -38.478 -37.103 1.00 63.75 69 ALA A N 1
ATOM 521 C CA . ALA A 1 69 ? 17.033 -39.231 -36.004 1.00 63.75 69 ALA A CA 1
ATOM 522 C C . ALA A 1 69 ? 18.093 -38.373 -35.305 1.00 63.75 69 ALA A C 1
ATOM 524 O O . ALA A 1 69 ? 18.903 -37.697 -35.939 1.00 63.75 69 ALA A O 1
ATOM 525 N N . LEU A 1 70 ? 18.067 -38.377 -33.974 1.00 57.97 70 LEU A N 1
ATOM 526 C CA . LEU A 1 70 ? 19.047 -37.683 -33.156 1.00 57.97 70 LEU A CA 1
ATOM 527 C C . LEU A 1 70 ? 20.402 -38.386 -33.364 1.00 57.97 70 LEU A C 1
ATOM 529 O O . LEU A 1 70 ? 20.709 -39.337 -32.652 1.00 57.97 70 LEU A O 1
ATOM 533 N N . GLU A 1 71 ? 21.217 -37.935 -34.323 1.00 58.88 71 GLU A N 1
ATOM 534 C CA . GLU A 1 71 ? 22.541 -38.511 -34.650 1.00 58.88 71 GLU A CA 1
ATOM 535 C C . GLU A 1 71 ? 23.500 -38.583 -33.441 1.00 58.88 71 GLU A C 1
ATOM 537 O O . GLU A 1 71 ? 24.533 -39.238 -33.485 1.00 58.88 71 GLU A O 1
ATOM 542 N N . ASN A 1 72 ? 23.133 -37.972 -32.311 1.00 59.31 72 ASN A N 1
ATOM 543 C CA . ASN A 1 72 ? 23.876 -37.998 -31.059 1.00 59.31 72 ASN A CA 1
ATOM 544 C C . ASN A 1 72 ? 23.054 -38.618 -29.914 1.00 59.31 72 ASN A C 1
ATOM 546 O O . ASN A 1 72 ? 22.693 -37.933 -28.956 1.00 59.31 72 ASN A O 1
ATOM 550 N N . ALA A 1 73 ? 22.779 -39.926 -29.981 1.00 58.03 73 ALA A N 1
ATOM 551 C CA . ALA A 1 73 ? 22.076 -40.671 -28.923 1.00 58.03 73 ALA A CA 1
ATOM 552 C C . ALA A 1 73 ? 22.817 -40.686 -27.566 1.00 58.03 73 ALA A C 1
ATOM 554 O O . ALA A 1 73 ? 22.226 -40.991 -26.532 1.00 58.03 73 ALA A O 1
ATOM 555 N N . ARG A 1 74 ? 24.106 -40.325 -27.535 1.00 60.59 74 ARG A N 1
ATOM 556 C CA . ARG A 1 74 ? 24.915 -40.255 -26.310 1.00 60.59 74 ARG A CA 1
ATOM 557 C C . ARG A 1 74 ? 25.264 -38.813 -25.957 1.00 60.59 74 ARG A C 1
ATOM 559 O O . ARG A 1 74 ? 26.417 -38.401 -26.036 1.00 60.59 74 ARG A O 1
ATOM 566 N N . ARG A 1 75 ? 24.279 -38.035 -25.507 1.00 60.47 75 ARG A N 1
ATOM 567 C CA . ARG A 1 75 ? 24.592 -36.859 -24.683 1.00 60.47 75 ARG A CA 1
ATOM 568 C C . ARG A 1 75 ? 25.009 -37.356 -23.303 1.00 60.47 75 ARG A C 1
ATOM 570 O O . ARG A 1 75 ? 24.164 -37.667 -22.470 1.00 60.47 75 ARG A O 1
ATOM 577 N N . VAL A 1 76 ? 26.316 -37.471 -23.081 1.00 66.50 76 VAL A N 1
ATOM 578 C CA . VAL A 1 76 ? 26.871 -37.732 -21.750 1.00 66.50 76 VAL A CA 1
ATOM 579 C C . VAL A 1 76 ? 26.682 -36.461 -20.926 1.00 66.50 76 VAL A C 1
ATOM 581 O O . VAL A 1 76 ? 27.445 -35.506 -21.043 1.00 66.50 76 VAL A O 1
ATOM 584 N N . TYR A 1 77 ? 25.614 -36.421 -20.133 1.00 63.53 77 TYR A N 1
ATOM 585 C CA . TYR A 1 77 ? 25.405 -35.371 -19.145 1.00 63.53 77 TYR A CA 1
ATOM 586 C C . TYR A 1 77 ? 26.314 -35.653 -17.948 1.00 63.53 77 TYR A C 1
ATOM 588 O O . TYR A 1 77 ? 25.974 -36.449 -17.076 1.00 63.53 77 TYR A O 1
ATOM 596 N N . THR A 1 78 ? 27.487 -35.025 -17.912 1.00 72.31 78 THR A N 1
ATOM 597 C CA . THR A 1 78 ? 28.306 -34.995 -16.700 1.00 72.31 78 THR A CA 1
ATOM 598 C C . THR A 1 78 ? 27.788 -33.897 -15.775 1.00 72.31 78 THR A C 1
ATOM 600 O O . THR A 1 78 ? 27.573 -32.754 -16.184 1.00 72.31 78 THR A O 1
ATOM 603 N N . PHE A 1 79 ? 27.534 -34.250 -14.514 1.00 70.00 79 PHE A N 1
ATOM 604 C CA . PHE A 1 79 ? 27.204 -33.268 -13.485 1.00 70.00 79 PHE A CA 1
ATOM 605 C C . PHE A 1 79 ? 28.390 -32.312 -13.272 1.00 70.00 79 PHE A C 1
ATOM 607 O O . PHE A 1 79 ? 29.537 -32.746 -13.403 1.00 70.00 79 PHE A O 1
ATOM 614 N N . PRO A 1 80 ? 28.158 -31.032 -12.924 1.00 70.12 80 PRO A N 1
ATOM 615 C CA . PRO A 1 80 ? 29.242 -30.104 -12.627 1.00 70.12 80 PRO A CA 1
ATOM 616 C C . PRO A 1 80 ? 29.993 -30.587 -11.383 1.00 70.12 80 PRO A C 1
ATOM 618 O O . PRO A 1 80 ? 29.502 -30.466 -10.261 1.00 70.12 80 PRO A O 1
ATOM 621 N N . THR A 1 81 ? 31.175 -31.163 -11.567 1.00 72.75 81 THR A N 1
ATOM 622 C CA . THR A 1 81 ? 32.069 -31.493 -10.459 1.00 72.75 81 THR A CA 1
ATOM 623 C C . THR A 1 81 ? 32.731 -30.215 -9.942 1.00 72.75 81 THR A C 1
ATOM 625 O O . THR A 1 81 ? 33.111 -29.343 -10.723 1.00 72.75 81 THR A O 1
ATOM 628 N N . LEU A 1 82 ? 32.891 -30.094 -8.617 1.00 77.00 82 LEU A N 1
ATOM 629 C CA . LEU A 1 82 ? 33.620 -28.980 -7.980 1.00 77.00 82 LEU A CA 1
ATOM 630 C C . LEU A 1 82 ? 35.064 -28.863 -8.495 1.00 77.00 82 LEU A C 1
ATOM 632 O O . LEU A 1 82 ? 35.624 -27.770 -8.568 1.00 77.00 82 LEU A O 1
ATOM 636 N N . TYR A 1 83 ? 35.642 -29.992 -8.898 1.00 76.94 83 TYR A N 1
ATOM 637 C CA . TYR A 1 83 ? 36.953 -30.063 -9.518 1.00 76.94 83 TYR A CA 1
ATOM 638 C C . TYR A 1 83 ? 36.813 -29.876 -11.028 1.00 76.94 83 TYR A C 1
ATOM 640 O O . TYR A 1 83 ? 36.235 -30.714 -11.726 1.00 76.94 83 TYR A O 1
ATOM 648 N N . LYS A 1 84 ? 37.346 -28.760 -11.530 1.00 72.81 84 LYS A N 1
ATOM 649 C CA . LYS A 1 84 ? 37.530 -28.533 -12.963 1.00 72.81 84 LYS A CA 1
ATOM 650 C C . LYS A 1 84 ? 38.716 -29.384 -13.406 1.00 72.81 84 LYS A C 1
ATOM 652 O O . LYS A 1 84 ? 39.847 -29.076 -13.040 1.00 72.81 84 LYS A O 1
ATOM 657 N N . SER A 1 85 ? 38.474 -30.443 -14.175 1.00 73.44 85 SER A N 1
ATOM 658 C CA . SER A 1 85 ? 39.554 -31.108 -14.908 1.00 73.44 85 SER A CA 1
ATOM 659 C C . SER A 1 85 ? 40.230 -30.073 -15.809 1.00 73.44 85 SER A C 1
ATOM 661 O O . SER A 1 85 ? 39.534 -29.311 -16.491 1.00 73.44 85 SER A O 1
ATOM 663 N N . SER A 1 86 ? 41.563 -30.010 -15.802 1.00 72.50 86 SER A N 1
ATOM 664 C CA . SER A 1 86 ? 42.284 -29.170 -16.756 1.00 72.50 86 SER A CA 1
ATOM 665 C C . SER A 1 86 ? 41.887 -29.603 -18.166 1.00 72.50 86 SER A C 1
ATOM 667 O O . SER A 1 86 ? 41.869 -30.791 -18.490 1.00 72.50 86 SER A O 1
ATOM 669 N N . VAL A 1 87 ? 41.494 -28.638 -18.996 1.00 72.94 87 VAL A N 1
ATOM 670 C CA . VAL A 1 87 ? 41.222 -28.894 -20.409 1.00 72.94 87 VAL A CA 1
ATOM 671 C C . VAL A 1 87 ? 42.573 -29.151 -21.062 1.00 72.94 87 VAL A C 1
ATOM 673 O O . VAL A 1 87 ? 43.276 -28.222 -21.451 1.00 72.94 87 VAL A O 1
ATOM 676 N N . VAL A 1 88 ? 42.971 -30.417 -21.102 1.00 73.44 88 VAL A N 1
ATOM 677 C CA . VAL A 1 88 ? 44.131 -30.868 -21.862 1.00 73.44 88 VAL A CA 1
ATOM 678 C C . VAL A 1 88 ? 43.638 -31.067 -23.286 1.00 73.44 88 VAL A C 1
ATOM 680 O O . VAL A 1 88 ? 42.765 -31.900 -23.534 1.00 73.44 88 VAL A O 1
ATOM 683 N N . ALA A 1 89 ? 44.143 -30.255 -24.216 1.00 70.69 89 ALA A N 1
ATOM 684 C CA . ALA A 1 89 ? 43.939 -30.521 -25.632 1.00 70.69 89 ALA A CA 1
ATOM 685 C C . ALA A 1 89 ? 44.434 -31.950 -25.912 1.00 70.69 89 ALA A C 1
ATOM 687 O O . ALA A 1 89 ? 45.507 -32.300 -25.407 1.00 70.69 89 ALA A O 1
ATOM 688 N N . PRO A 1 90 ? 43.680 -32.787 -26.650 1.00 70.81 90 PRO A N 1
ATOM 689 C CA . PRO A 1 90 ? 44.173 -34.105 -27.022 1.00 70.81 90 PRO A CA 1
ATOM 690 C C . PRO A 1 90 ? 45.550 -33.914 -27.652 1.00 70.81 90 PRO A C 1
ATOM 692 O O . PRO A 1 90 ? 45.704 -33.078 -28.547 1.00 70.81 90 PRO A O 1
ATOM 695 N N . ALA A 1 91 ? 46.556 -34.598 -27.099 1.00 63.56 91 ALA A N 1
ATOM 696 C CA . ALA A 1 91 ? 47.929 -34.457 -27.554 1.00 63.56 91 ALA A CA 1
ATOM 697 C C . ALA A 1 91 ? 47.943 -34.639 -29.078 1.00 63.56 91 ALA A C 1
ATOM 699 O O . ALA A 1 91 ? 47.331 -35.601 -29.560 1.00 63.56 91 ALA A O 1
ATOM 700 N N . PRO A 1 92 ? 48.574 -33.732 -29.847 1.00 60.81 92 PRO A N 1
ATOM 701 C CA . PRO A 1 92 ? 48.738 -33.973 -31.267 1.00 60.81 92 PRO A CA 1
ATOM 702 C C . PRO A 1 92 ? 49.476 -35.304 -31.381 1.00 60.81 92 PRO A C 1
ATOM 704 O O . PRO A 1 92 ? 50.554 -35.467 -30.808 1.00 60.81 92 PRO A O 1
ATOM 707 N N . LEU A 1 93 ? 48.856 -36.283 -32.037 1.00 59.91 93 LEU A N 1
ATOM 708 C CA . LEU A 1 93 ? 49.506 -37.543 -32.363 1.00 59.91 93 LEU A CA 1
ATOM 709 C C . LEU A 1 93 ? 50.717 -37.191 -33.234 1.00 59.91 93 LEU A C 1
ATOM 711 O O . LEU A 1 93 ? 50.587 -37.015 -34.439 1.00 59.91 93 LEU A O 1
ATOM 715 N N . LEU A 1 94 ? 51.890 -37.040 -32.614 1.00 54.56 94 LEU A N 1
ATOM 716 C CA . LEU A 1 94 ? 53.142 -36.623 -33.258 1.00 54.56 94 LEU A CA 1
ATOM 717 C C . LEU A 1 94 ? 53.619 -37.600 -34.348 1.00 54.56 94 LEU A C 1
ATOM 719 O O . LEU A 1 94 ? 54.574 -37.306 -35.056 1.00 54.56 94 LEU A O 1
ATOM 723 N N . THR A 1 95 ? 52.954 -38.745 -34.509 1.00 55.50 95 THR A N 1
ATOM 724 C CA . THR A 1 95 ? 53.209 -39.726 -35.570 1.00 55.50 95 THR A CA 1
ATOM 725 C C . THR A 1 95 ? 52.277 -39.600 -36.774 1.00 55.50 95 THR A C 1
ATOM 727 O O . THR A 1 95 ? 52.538 -40.225 -37.796 1.00 55.50 95 THR A O 1
ATOM 730 N N . GLN A 1 96 ? 51.227 -38.778 -36.709 1.00 57.12 96 GLN A N 1
ATOM 731 C CA . GLN A 1 96 ? 50.433 -38.419 -37.882 1.00 57.12 96 GLN A CA 1
ATOM 732 C C . GLN A 1 96 ? 50.882 -37.045 -38.361 1.00 57.12 96 GLN A C 1
ATOM 734 O O . GLN A 1 96 ? 50.263 -36.022 -38.074 1.00 57.12 96 GLN A O 1
ATOM 739 N N . ILE A 1 97 ? 51.988 -37.027 -39.105 1.00 60.88 97 ILE A N 1
ATOM 740 C CA . ILE A 1 97 ? 52.248 -35.938 -40.043 1.00 60.88 97 ILE A CA 1
ATOM 741 C C . ILE A 1 97 ? 51.048 -35.960 -40.991 1.00 60.88 97 ILE A C 1
ATOM 743 O O . ILE A 1 97 ? 50.955 -36.821 -41.861 1.00 60.88 97 ILE A O 1
ATOM 747 N N . LEU A 1 98 ? 50.075 -35.080 -40.750 1.00 58.03 98 LEU A N 1
ATOM 748 C CA . LEU A 1 98 ? 49.015 -34.792 -41.703 1.00 58.03 98 LEU A CA 1
ATOM 749 C C . LEU A 1 98 ? 49.712 -34.185 -42.914 1.00 58.03 98 LEU A C 1
ATOM 751 O O . LEU A 1 98 ? 49.992 -32.986 -42.950 1.00 58.03 98 LEU A O 1
ATOM 755 N N . GLU A 1 99 ? 50.071 -35.048 -43.862 1.00 69.31 99 GLU A N 1
ATOM 756 C CA . GLU A 1 99 ? 50.506 -34.634 -45.180 1.00 69.31 99 GLU A CA 1
ATOM 757 C C . GLU A 1 99 ? 49.439 -33.680 -45.702 1.00 69.31 99 GLU A C 1
ATOM 759 O O . GLU A 1 99 ? 48.240 -33.980 -45.689 1.00 69.31 99 GLU A O 1
ATOM 764 N N . LYS A 1 100 ? 49.874 -32.465 -46.028 1.00 62.12 100 LYS A N 1
ATOM 765 C CA . LYS A 1 100 ? 49.002 -31.383 -46.452 1.00 62.12 100 LYS A CA 1
ATOM 766 C C . LYS A 1 100 ? 48.463 -31.759 -47.830 1.00 62.12 100 LYS A C 1
ATOM 768 O O . LYS A 1 100 ? 49.040 -31.395 -48.845 1.00 62.12 100 LYS A O 1
ATOM 773 N N . MET A 1 101 ? 47.403 -32.556 -47.852 1.00 62.53 101 MET A N 1
ATOM 774 C CA . MET A 1 101 ? 46.689 -32.896 -49.069 1.00 62.53 101 MET A CA 1
ATOM 775 C C . MET A 1 101 ? 46.037 -31.612 -49.569 1.00 62.53 101 MET A C 1
ATOM 777 O O . MET A 1 101 ? 45.157 -31.057 -48.904 1.00 62.53 101 MET A O 1
ATOM 781 N N . ASP A 1 102 ? 46.494 -31.119 -50.717 1.00 72.06 102 ASP A N 1
ATOM 782 C CA . ASP A 1 102 ? 45.785 -30.060 -51.420 1.00 72.06 102 ASP A CA 1
ATOM 783 C C . ASP A 1 102 ? 44.369 -30.564 -51.735 1.00 72.06 102 ASP A C 1
ATOM 785 O O . ASP A 1 102 ? 44.205 -31.724 -52.135 1.00 72.06 102 ASP A O 1
ATOM 789 N N . PRO A 1 103 ? 43.322 -29.751 -51.505 1.00 73.25 103 PRO A N 1
ATOM 790 C CA . PRO A 1 103 ? 41.957 -30.189 -51.739 1.00 73.25 103 PRO A CA 1
ATOM 791 C C . PRO A 1 103 ? 41.819 -30.613 -53.202 1.00 73.25 103 PRO A C 1
ATOM 793 O O . PRO A 1 103 ? 41.984 -29.798 -54.111 1.00 73.25 103 PRO A O 1
ATOM 796 N N . LEU A 1 104 ? 41.528 -31.899 -53.422 1.00 69.50 104 LEU A N 1
ATOM 797 C CA . LEU A 1 104 ? 41.209 -32.422 -54.746 1.00 69.50 104 LEU A CA 1
ATOM 798 C C . LEU A 1 104 ? 40.109 -31.541 -55.358 1.00 69.50 104 LEU A C 1
ATOM 800 O O . LEU A 1 104 ? 39.132 -31.239 -54.663 1.00 69.50 104 LEU A O 1
ATOM 804 N N . PRO A 1 105 ? 40.222 -31.137 -56.637 1.00 64.12 105 PRO A N 1
ATOM 805 C CA . PRO A 1 105 ? 39.259 -30.269 -57.300 1.00 64.12 105 PRO A CA 1
ATOM 806 C C . PRO A 1 105 ? 37.995 -31.055 -57.662 1.00 64.12 105 PRO A C 1
ATOM 808 O O . PRO A 1 105 ? 37.564 -31.066 -58.809 1.00 64.12 105 PRO A O 1
ATOM 811 N N . ASN A 1 106 ? 37.363 -31.714 -56.692 1.00 63.66 106 ASN A N 1
ATOM 812 C CA . ASN A 1 106 ? 35.967 -32.086 -56.829 1.00 63.66 106 ASN A CA 1
ATOM 813 C C . ASN A 1 106 ? 35.145 -30.853 -56.452 1.00 63.66 106 ASN A C 1
ATOM 815 O O . ASN A 1 106 ? 34.552 -30.747 -55.378 1.00 63.66 106 ASN A O 1
ATOM 819 N N . ILE A 1 107 ? 35.234 -29.857 -57.334 1.00 63.75 107 ILE A N 1
ATOM 820 C CA . ILE A 1 107 ? 34.433 -28.647 -57.296 1.00 63.75 107 ILE A CA 1
ATOM 821 C C . ILE A 1 107 ? 33.024 -29.120 -57.637 1.00 63.75 107 ILE A C 1
ATOM 823 O O . ILE A 1 107 ? 32.617 -29.114 -58.797 1.00 63.75 107 ILE A O 1
ATOM 827 N N . ALA A 1 108 ? 32.280 -29.573 -56.626 1.00 67.69 108 ALA A N 1
ATOM 828 C CA . ALA A 1 108 ? 30.833 -29.552 -56.729 1.00 67.69 108 ALA A CA 1
ATOM 829 C C . ALA A 1 108 ? 30.480 -28.134 -57.204 1.00 67.69 108 ALA A C 1
ATOM 831 O O . ALA A 1 108 ? 31.018 -27.174 -56.631 1.00 67.69 108 ALA A O 1
ATOM 832 N N . PRO A 1 109 ? 29.692 -27.977 -58.284 1.00 73.38 109 PRO A N 1
ATOM 833 C CA . PRO A 1 109 ? 29.344 -26.656 -58.772 1.00 73.38 109 PRO A CA 1
ATOM 834 C C . PRO A 1 109 ? 28.806 -25.874 -57.580 1.00 73.38 109 PRO A C 1
ATOM 836 O O . PRO A 1 109 ? 27.884 -26.324 -56.901 1.00 73.38 109 PRO A O 1
ATOM 839 N N . ILE A 1 110 ? 29.465 -24.757 -57.267 1.00 68.81 110 ILE A N 1
ATOM 840 C CA . ILE A 1 110 ? 29.038 -23.863 -56.199 1.00 68.81 110 ILE A CA 1
ATOM 841 C C . ILE A 1 110 ? 27.726 -23.266 -56.693 1.00 68.81 110 ILE A C 1
ATOM 843 O O . ILE A 1 110 ? 27.703 -22.245 -57.381 1.00 68.81 110 ILE A O 1
ATOM 847 N N . GLU A 1 111 ? 26.626 -23.957 -56.413 1.00 75.56 111 GLU A N 1
ATOM 848 C CA . GLU A 1 111 ? 25.303 -23.415 -56.625 1.00 75.56 111 GLU A CA 1
ATOM 849 C C . GLU A 1 111 ? 25.190 -22.209 -55.706 1.00 75.56 111 GLU A C 1
ATOM 851 O O . GLU A 1 111 ? 25.371 -22.298 -54.486 1.00 75.56 111 GLU A O 1
ATOM 856 N N . ALA A 1 112 ? 24.941 -21.045 -56.307 1.00 77.00 112 ALA A N 1
ATOM 857 C CA . ALA A 1 112 ? 24.579 -19.880 -55.529 1.00 77.00 112 ALA A CA 1
ATOM 858 C C . ALA A 1 112 ? 23.417 -20.296 -54.613 1.00 77.00 112 ALA A C 1
ATOM 860 O O . ALA A 1 112 ? 22.488 -20.954 -55.097 1.00 77.00 112 ALA A O 1
ATOM 861 N N . PRO A 1 113 ? 23.456 -19.948 -53.311 1.00 73.88 113 PRO A N 1
ATOM 862 C CA . PRO A 1 113 ? 22.360 -20.265 -52.410 1.00 73.88 113 PRO A CA 1
ATOM 863 C C . PRO A 1 113 ? 21.059 -19.851 -53.087 1.00 73.88 113 PRO A C 1
ATOM 865 O O . PRO A 1 113 ? 21.000 -18.757 -53.664 1.00 73.88 113 PRO A O 1
ATOM 868 N N . SER A 1 114 ? 20.063 -20.748 -53.083 1.00 73.44 114 SER A N 1
ATOM 869 C CA . SER A 1 114 ? 18.817 -20.514 -53.813 1.00 73.44 114 SER A CA 1
ATOM 870 C C . SER A 1 114 ? 18.345 -19.093 -53.515 1.00 73.44 114 SER A C 1
ATOM 872 O O . SER A 1 114 ? 18.345 -18.679 -52.349 1.00 73.44 114 SER A O 1
ATOM 874 N N . ARG A 1 115 ? 17.969 -18.329 -54.549 1.00 67.81 115 ARG A N 1
ATOM 875 C CA . ARG A 1 115 ? 17.296 -17.031 -54.392 1.00 67.81 115 ARG A CA 1
ATOM 876 C C . ARG A 1 115 ? 15.892 -17.259 -53.821 1.00 67.81 115 ARG A C 1
ATOM 878 O O . ARG A 1 115 ? 14.902 -16.802 -54.382 1.00 67.81 115 ARG A O 1
ATOM 885 N N . SER A 1 116 ? 15.775 -17.982 -52.710 1.00 67.81 116 SER A N 1
ATOM 886 C CA . SER A 1 116 ? 14.629 -17.860 -51.840 1.00 67.81 116 SER A CA 1
ATOM 887 C C . SER A 1 116 ? 14.555 -16.382 -51.506 1.00 67.81 116 SER A C 1
ATOM 889 O O . SER A 1 116 ? 15.518 -15.821 -5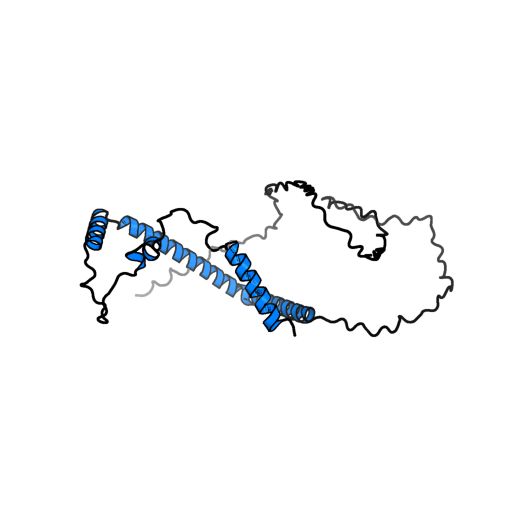0.967 1.00 67.81 116 SER A O 1
ATOM 891 N N . LEU A 1 117 ? 13.444 -15.745 -51.883 1.00 67.25 117 LEU A N 1
ATOM 892 C CA . LEU A 1 117 ? 13.119 -14.415 -51.389 1.00 67.25 117 LEU A CA 1
ATOM 893 C C . LEU A 1 117 ? 13.432 -14.430 -49.898 1.00 67.25 117 LEU A C 1
ATOM 895 O O . LEU A 1 117 ? 13.037 -15.409 -49.252 1.00 67.25 117 LEU A O 1
ATOM 899 N N . PRO A 1 118 ? 14.177 -13.442 -49.366 1.00 61.62 118 PRO A N 1
ATOM 900 C CA . PRO A 1 118 ? 14.457 -13.404 -47.944 1.00 61.62 118 PRO A CA 1
ATOM 901 C C . PRO A 1 118 ? 13.105 -13.581 -47.284 1.00 61.62 118 PRO A C 1
ATOM 903 O O . PRO A 1 118 ? 12.232 -12.731 -47.477 1.00 61.62 118 PRO A O 1
ATOM 906 N N . THR A 1 119 ? 12.883 -14.728 -46.626 1.00 58.91 119 THR A N 1
ATOM 907 C CA . THR A 1 119 ? 11.656 -14.946 -45.871 1.00 58.91 119 THR A CA 1
ATOM 908 C C . THR A 1 119 ? 11.641 -13.748 -44.976 1.00 58.91 119 THR A C 1
ATOM 910 O O . THR A 1 119 ? 12.577 -13.616 -44.183 1.00 58.91 119 THR A O 1
ATOM 913 N N . PHE A 1 120 ? 10.722 -12.815 -45.242 1.00 58.69 120 PHE A N 1
ATOM 914 C CA . PHE A 1 120 ? 10.646 -11.550 -44.546 1.00 58.69 120 PHE A CA 1
ATOM 915 C C . PHE A 1 120 ? 10.582 -12.015 -43.113 1.00 58.69 120 PHE A C 1
ATOM 917 O O . PHE A 1 120 ? 9.578 -12.624 -42.743 1.00 58.69 120 PHE A O 1
ATOM 924 N N . ILE A 1 121 ? 11.709 -11.943 -42.390 1.00 59.56 121 ILE A N 1
ATOM 925 C CA . ILE A 1 121 ? 11.781 -12.430 -41.026 1.00 59.56 121 ILE A CA 1
ATOM 926 C C . ILE A 1 121 ? 10.790 -11.486 -40.424 1.00 59.56 121 ILE A C 1
ATOM 928 O O . ILE A 1 121 ? 11.071 -10.292 -40.314 1.00 59.56 121 ILE A O 1
ATOM 932 N N . GLN A 1 122 ? 9.571 -11.978 -40.228 1.00 59.44 122 GLN A N 1
ATOM 933 C CA . GLN A 1 122 ? 8.513 -11.219 -39.643 1.00 59.44 122 GLN A CA 1
ATOM 934 C C . GLN A 1 122 ? 9.118 -11.003 -38.276 1.00 59.44 122 GLN A C 1
ATOM 936 O O . GLN A 1 122 ? 9.145 -11.891 -37.423 1.00 59.44 122 GLN A O 1
ATOM 941 N N . LEU A 1 123 ? 9.751 -9.846 -38.107 1.00 60.47 123 LEU A N 1
ATOM 942 C CA . LEU A 1 123 ? 10.160 -9.304 -36.841 1.00 60.47 123 LEU A CA 1
ATOM 943 C C . LEU A 1 123 ? 8.818 -8.943 -36.222 1.00 60.47 123 LEU A C 1
ATOM 945 O O . LEU A 1 123 ? 8.416 -7.783 -36.172 1.00 60.47 123 LEU A O 1
ATOM 949 N N . LEU A 1 124 ? 8.093 -10.009 -35.866 1.00 63.53 124 LEU A N 1
ATOM 950 C CA . LEU A 1 124 ? 6.752 -10.042 -35.347 1.00 63.53 124 LEU A CA 1
ATOM 951 C C . LEU A 1 124 ? 6.777 -8.998 -34.240 1.00 63.53 124 LEU A C 1
ATOM 953 O O . LEU A 1 124 ? 7.765 -8.970 -33.501 1.00 63.53 124 LEU A O 1
ATOM 957 N N . PRO A 1 125 ? 5.774 -8.126 -34.117 1.00 76.06 125 PRO A N 1
ATOM 958 C CA . PRO A 1 125 ? 5.707 -6.996 -33.180 1.00 76.06 125 PRO A CA 1
ATOM 959 C C . PRO A 1 125 ? 6.426 -7.173 -31.818 1.00 76.06 125 PRO A C 1
ATOM 961 O O . PRO A 1 125 ? 6.988 -6.229 -31.252 1.00 76.06 125 PRO A O 1
ATOM 964 N N . ARG A 1 126 ? 6.505 -8.409 -31.314 1.00 83.50 126 ARG A N 1
ATOM 965 C CA . ARG A 1 126 ? 7.454 -8.910 -30.309 1.00 83.50 126 ARG A CA 1
ATOM 966 C C . ARG A 1 126 ? 8.884 -8.329 -30.364 1.00 83.50 126 ARG A C 1
ATOM 968 O O . ARG A 1 126 ? 9.350 -7.878 -29.324 1.00 83.50 126 ARG A O 1
ATOM 975 N N . LEU A 1 127 ? 9.594 -8.255 -31.491 1.00 86.56 127 LEU A N 1
ATOM 976 C CA . LEU A 1 127 ? 10.978 -7.732 -31.500 1.00 86.56 127 LEU A CA 1
ATOM 977 C C . LEU A 1 127 ? 11.051 -6.219 -31.261 1.00 86.56 127 LEU A C 1
ATOM 979 O O . LEU A 1 127 ? 11.915 -5.743 -30.517 1.00 86.56 127 LEU A O 1
ATOM 983 N N . ILE A 1 128 ? 10.080 -5.465 -31.777 1.00 87.00 128 ILE A N 1
ATOM 984 C CA . ILE A 1 128 ? 9.926 -4.036 -31.475 1.00 87.00 128 ILE A CA 1
ATOM 985 C C . ILE A 1 128 ? 9.617 -3.844 -29.983 1.00 87.00 128 ILE A C 1
ATOM 987 O O . ILE A 1 128 ? 10.232 -3.001 -29.322 1.00 87.00 128 ILE A O 1
ATOM 991 N N . THR A 1 129 ? 8.715 -4.648 -29.409 1.00 93.50 129 THR A N 1
ATOM 992 C CA . THR A 1 129 ? 8.403 -4.563 -27.971 1.00 93.50 129 THR A CA 1
ATOM 993 C C . THR A 1 129 ? 9.596 -4.945 -27.093 1.00 93.50 129 THR A C 1
ATOM 995 O O . THR A 1 129 ? 9.854 -4.254 -26.105 1.00 93.50 129 THR A O 1
ATOM 998 N N . ILE A 1 130 ? 10.380 -5.964 -27.469 1.00 94.38 130 ILE A N 1
ATOM 999 C CA . ILE A 1 130 ? 11.620 -6.348 -26.779 1.00 94.38 130 ILE A CA 1
ATOM 1000 C C . ILE A 1 130 ? 12.613 -5.184 -26.794 1.00 94.38 130 ILE A C 1
ATOM 1002 O O . ILE A 1 130 ? 13.111 -4.806 -25.734 1.00 94.38 130 ILE A O 1
ATOM 1006 N N . ARG A 1 131 ? 12.855 -4.545 -27.947 1.00 95.69 131 ARG A N 1
ATOM 1007 C CA . ARG A 1 131 ? 13.754 -3.378 -28.042 1.00 95.69 131 ARG A CA 1
ATOM 1008 C C . ARG A 1 131 ? 13.275 -2.218 -27.169 1.00 95.69 131 ARG A C 1
ATOM 1010 O O . ARG A 1 131 ? 14.079 -1.627 -26.447 1.00 95.69 131 ARG A O 1
ATOM 1017 N N . ARG A 1 132 ? 11.967 -1.928 -27.155 1.00 96.62 132 ARG A N 1
ATOM 1018 C CA . ARG A 1 132 ? 11.376 -0.900 -26.277 1.00 96.62 132 ARG A CA 1
ATOM 1019 C C . ARG A 1 132 ? 11.557 -1.246 -24.797 1.00 96.62 132 ARG A C 1
ATOM 1021 O O . ARG A 1 132 ? 11.978 -0.385 -24.028 1.00 96.62 132 ARG A O 1
ATOM 1028 N N . LYS A 1 133 ? 11.285 -2.491 -24.388 1.00 97.50 133 LYS A N 1
ATOM 1029 C CA . LYS A 1 133 ? 11.481 -2.965 -23.005 1.00 97.50 133 LYS A CA 1
ATOM 1030 C C . LYS A 1 133 ? 12.955 -2.906 -22.597 1.00 97.50 133 LYS A C 1
ATOM 1032 O O . LYS A 1 133 ? 13.255 -2.363 -21.535 1.00 97.50 133 LYS A O 1
ATOM 1037 N N . LYS A 1 134 ? 13.871 -3.364 -23.460 1.00 98.00 134 LYS A N 1
ATOM 1038 C CA . LYS A 1 134 ? 15.329 -3.268 -23.272 1.00 98.00 134 LYS A CA 1
ATOM 1039 C C . LYS A 1 134 ? 15.747 -1.818 -23.052 1.00 98.00 134 LYS A C 1
ATOM 1041 O O . LYS A 1 134 ? 16.393 -1.515 -22.053 1.00 98.00 134 LYS A O 1
ATOM 1046 N N . MET A 1 135 ? 15.326 -0.915 -23.937 1.00 98.25 135 MET A N 1
ATOM 1047 C CA . MET A 1 135 ? 15.669 0.503 -23.844 1.00 98.25 135 MET A CA 1
ATOM 1048 C C . MET A 1 135 ? 15.085 1.155 -22.580 1.00 98.25 135 MET A C 1
ATOM 1050 O O . MET A 1 135 ? 15.781 1.908 -21.902 1.00 98.25 135 MET A O 1
ATOM 1054 N N . LYS A 1 136 ? 13.842 0.824 -22.196 1.00 98.56 136 LYS A N 1
ATOM 1055 C CA . LYS A 1 136 ? 13.237 1.278 -20.930 1.00 98.56 136 LYS A CA 1
ATOM 1056 C C . LYS A 1 136 ? 14.018 0.775 -19.710 1.00 98.56 136 LYS A C 1
ATOM 1058 O O . LYS A 1 136 ? 14.253 1.561 -18.797 1.00 98.56 136 LYS A O 1
ATOM 1063 N N . LYS A 1 137 ? 14.436 -0.499 -19.686 1.00 98.44 137 LYS A N 1
ATOM 1064 C CA . LYS A 1 137 ? 15.265 -1.071 -18.608 1.00 98.44 137 LYS A CA 1
ATOM 1065 C C . LYS A 1 137 ? 16.623 -0.371 -18.529 1.00 98.44 137 LYS A C 1
ATOM 1067 O O . LYS A 1 137 ? 16.990 0.085 -17.454 1.00 98.44 137 LYS A O 1
ATOM 1072 N N . HIS A 1 138 ? 17.309 -0.210 -19.661 1.00 98.50 138 HIS A N 1
ATOM 1073 C CA . HIS A 1 138 ? 18.603 0.471 -19.742 1.00 98.50 138 HIS A CA 1
ATOM 1074 C C . HIS A 1 138 ? 18.527 1.920 -19.233 1.00 98.50 138 HIS A C 1
ATOM 1076 O O . HIS A 1 138 ? 19.289 2.309 -18.353 1.00 98.50 138 HIS A O 1
ATOM 1082 N N . LYS A 1 139 ? 17.546 2.703 -19.707 1.00 98.50 139 LYS A N 1
ATOM 1083 C CA . LYS A 1 139 ? 17.340 4.087 -19.246 1.00 98.50 139 LYS A CA 1
ATOM 1084 C C . LYS A 1 139 ? 16.947 4.167 -17.767 1.00 98.50 139 LYS A C 1
ATOM 1086 O O . LYS A 1 139 ? 17.345 5.109 -17.088 1.00 98.50 139 LYS A O 1
ATOM 1091 N N . ARG A 1 140 ? 16.173 3.200 -17.258 1.00 98.00 140 ARG A N 1
ATOM 1092 C CA . ARG A 1 140 ? 15.807 3.123 -15.834 1.00 98.00 140 ARG A CA 1
ATOM 1093 C C . ARG A 1 140 ? 17.027 2.853 -14.960 1.00 98.00 140 ARG A C 1
ATOM 1095 O O . ARG A 1 140 ? 17.174 3.539 -13.959 1.00 98.00 140 ARG A O 1
ATOM 1102 N N . LEU A 1 141 ? 17.880 1.906 -15.352 1.00 98.12 141 LEU A N 1
ATOM 1103 C CA . LEU A 1 141 ? 19.104 1.581 -14.622 1.00 98.12 141 LEU A CA 1
ATOM 1104 C C . LEU A 1 141 ? 20.047 2.790 -14.592 1.00 98.12 141 LEU A C 1
ATOM 1106 O O . LEU A 1 141 ? 20.380 3.266 -13.518 1.00 98.12 141 LEU A O 1
ATOM 1110 N N . LYS A 1 142 ? 20.297 3.416 -15.751 1.00 98.25 142 LYS A N 1
ATOM 1111 C CA . LYS A 1 142 ? 21.115 4.637 -15.837 1.00 98.25 142 LYS A CA 1
ATOM 1112 C C . LYS A 1 142 ? 20.579 5.784 -14.965 1.00 98.25 142 LYS A C 1
ATOM 1114 O O . LYS A 1 142 ? 21.357 6.536 -14.387 1.00 98.25 142 LYS A O 1
ATOM 1119 N N . ARG A 1 143 ? 19.250 5.935 -14.860 1.00 98.19 143 ARG A N 1
ATOM 1120 C CA . ARG A 1 143 ? 18.623 6.912 -13.952 1.00 98.19 143 ARG A CA 1
ATOM 1121 C C . ARG A 1 143 ? 18.825 6.531 -12.486 1.00 98.19 143 ARG A C 1
ATOM 1123 O O . ARG A 1 143 ? 19.113 7.411 -11.687 1.00 98.19 143 ARG A O 1
ATOM 1130 N N . TYR A 1 144 ? 18.647 5.256 -12.144 1.00 97.50 144 TYR A N 1
ATOM 1131 C CA . TYR A 1 144 ? 18.846 4.757 -10.786 1.00 97.50 144 TYR A CA 1
ATOM 1132 C C . TYR A 1 144 ? 20.284 4.980 -10.318 1.00 97.50 144 TYR A C 1
ATOM 1134 O O . TYR A 1 144 ? 20.464 5.544 -9.248 1.00 97.50 144 TYR A O 1
ATOM 1142 N N . ASP A 1 145 ? 21.273 4.643 -11.147 1.00 97.31 145 ASP A N 1
ATOM 1143 C CA . ASP A 1 145 ? 22.690 4.804 -10.811 1.00 97.31 145 ASP A CA 1
ATOM 1144 C C . ASP A 1 145 ? 23.048 6.284 -10.624 1.00 97.31 145 ASP A C 1
ATOM 1146 O O . ASP A 1 145 ? 23.659 6.667 -9.629 1.00 97.31 145 ASP A O 1
ATOM 1150 N N . ARG A 1 146 ? 22.578 7.151 -11.533 1.00 97.75 146 ARG A N 1
ATOM 1151 C CA . ARG A 1 146 ? 22.784 8.605 -11.442 1.00 97.75 146 ARG A CA 1
ATOM 1152 C C . ARG A 1 146 ? 22.157 9.212 -10.183 1.00 97.75 146 ARG A C 1
ATOM 1154 O O . ARG A 1 146 ? 22.734 10.104 -9.575 1.00 97.75 146 ARG A O 1
ATOM 1161 N N . ASP A 1 147 ? 20.957 8.766 -9.816 1.00 97.88 147 ASP A N 1
ATOM 1162 C CA . ASP A 1 147 ? 20.180 9.303 -8.695 1.00 97.88 147 ASP A CA 1
ATOM 1163 C C . ASP A 1 147 ? 20.243 8.391 -7.443 1.00 97.88 147 ASP A C 1
ATOM 1165 O O . ASP A 1 147 ? 19.387 8.487 -6.558 1.00 97.88 147 ASP A O 1
ATOM 1169 N N . PHE A 1 148 ? 21.257 7.520 -7.338 1.00 97.56 148 PHE A N 1
ATOM 1170 C CA . PHE A 1 148 ? 21.349 6.451 -6.333 1.00 97.56 148 PHE A CA 1
ATOM 1171 C C . PHE A 1 148 ? 21.161 6.962 -4.899 1.00 97.56 148 PHE A C 1
ATOM 1173 O O . PHE A 1 148 ? 20.308 6.474 -4.154 1.00 97.56 148 PHE A O 1
ATOM 1180 N N . PHE A 1 149 ? 21.890 8.015 -4.524 1.00 98.00 149 PHE A N 1
ATOM 1181 C CA . PHE A 1 149 ? 21.824 8.586 -3.177 1.00 98.00 149 PHE A CA 1
ATOM 1182 C C . PHE A 1 149 ? 20.461 9.206 -2.849 1.00 98.00 149 PHE A C 1
ATOM 1184 O O . PHE A 1 149 ? 19.995 9.104 -1.712 1.00 98.00 149 PHE A O 1
ATOM 1191 N N . LYS A 1 150 ? 19.772 9.788 -3.840 1.00 97.94 150 LYS A N 1
ATOM 1192 C CA . LYS A 1 150 ? 18.412 10.322 -3.657 1.00 97.94 150 LYS A CA 1
ATOM 1193 C C . LYS A 1 150 ? 17.432 9.192 -3.352 1.00 97.94 150 LYS A C 1
ATOM 1195 O O . LYS A 1 150 ? 16.607 9.322 -2.448 1.00 97.94 150 LYS A O 1
ATOM 1200 N N . TYR A 1 151 ? 17.548 8.068 -4.065 1.00 97.31 151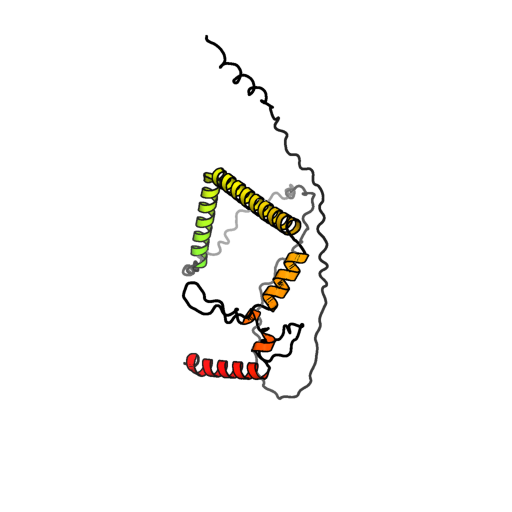 TYR A N 1
ATOM 1201 C CA . TYR A 1 151 ? 16.748 6.878 -3.781 1.00 97.31 151 TYR A CA 1
ATOM 1202 C C . TYR A 1 151 ? 17.042 6.326 -2.388 1.00 97.31 151 TYR A C 1
ATOM 1204 O O . TYR A 1 151 ? 16.100 6.082 -1.640 1.00 97.31 151 TYR A O 1
ATOM 1212 N N . GLN A 1 152 ? 18.313 6.192 -2.002 1.00 98.06 152 GLN A N 1
ATOM 1213 C CA . GLN A 1 152 ? 18.681 5.703 -0.669 1.00 98.06 152 GLN A CA 1
ATOM 1214 C C . GLN A 1 152 ? 18.120 6.588 0.449 1.00 98.06 152 GLN A C 1
ATOM 1216 O O . GLN A 1 152 ? 17.522 6.072 1.396 1.00 98.06 152 GLN A O 1
ATOM 1221 N N . LYS A 1 153 ? 18.219 7.917 0.310 1.00 98.38 153 LYS A N 1
ATOM 1222 C CA . LYS A 1 153 ? 17.610 8.872 1.246 1.00 98.38 153 LYS A CA 1
ATOM 1223 C C . LYS A 1 153 ? 16.097 8.653 1.358 1.00 98.38 153 LYS A C 1
ATOM 1225 O O . LYS A 1 153 ? 15.597 8.420 2.456 1.00 98.38 153 LYS A O 1
ATOM 1230 N N . ARG A 1 154 ? 15.385 8.611 0.225 1.00 98.00 154 ARG A N 1
ATOM 1231 C CA . ARG A 1 154 ? 13.931 8.373 0.191 1.00 98.00 154 ARG A CA 1
ATOM 1232 C C . ARG A 1 154 ? 13.542 7.015 0.785 1.00 98.00 154 ARG A C 1
ATOM 1234 O O . ARG A 1 154 ? 12.529 6.915 1.472 1.00 98.00 154 ARG A O 1
ATOM 1241 N N . HIS A 1 155 ? 14.313 5.959 0.528 1.00 98.19 155 HIS A N 1
ATOM 1242 C CA . HIS A 1 155 ? 14.062 4.631 1.092 1.00 98.19 155 HIS A CA 1
ATOM 1243 C C . HIS A 1 155 ? 14.252 4.618 2.609 1.00 98.19 155 HIS A C 1
ATOM 1245 O O . HIS A 1 155 ? 13.421 4.043 3.311 1.00 98.19 155 HIS A O 1
ATOM 1251 N N . ARG A 1 156 ? 15.295 5.283 3.120 1.00 98.31 156 ARG A N 1
ATOM 1252 C CA . ARG A 1 156 ? 15.517 5.445 4.560 1.00 98.31 156 ARG A CA 1
ATOM 1253 C C . ARG A 1 156 ? 14.370 6.215 5.211 1.00 98.31 156 ARG A C 1
ATOM 1255 O O . ARG A 1 156 ? 13.815 5.744 6.195 1.00 98.31 156 ARG A O 1
ATOM 1262 N N . GLU A 1 157 ? 13.958 7.338 4.628 1.00 98.38 157 GLU A N 1
ATOM 1263 C CA . GLU A 1 157 ? 12.819 8.131 5.109 1.00 98.38 157 GLU A CA 1
ATOM 1264 C C . GLU A 1 157 ? 11.511 7.333 5.102 1.00 98.38 157 GLU A C 1
ATOM 1266 O O . GLU A 1 157 ? 10.751 7.389 6.067 1.00 98.38 157 GLU A O 1
ATOM 1271 N N . LYS A 1 158 ? 11.257 6.544 4.048 1.00 98.50 158 LYS A N 1
ATOM 1272 C CA . LYS A 1 158 ? 10.078 5.670 3.970 1.00 98.50 158 LYS A CA 1
ATOM 1273 C C . LYS A 1 158 ? 10.073 4.633 5.097 1.00 98.50 158 LYS A C 1
ATOM 1275 O O . LYS A 1 158 ? 9.032 4.440 5.717 1.00 98.50 158 LYS A O 1
ATOM 1280 N N . LYS A 1 159 ? 11.216 3.996 5.376 1.00 98.38 159 LYS A N 1
ATOM 1281 C CA . LYS A 1 159 ? 11.355 3.034 6.482 1.00 98.38 159 LYS A CA 1
ATOM 1282 C C . LYS A 1 159 ? 11.144 3.705 7.840 1.00 98.38 159 LYS A C 1
ATOM 1284 O O . LYS A 1 159 ? 10.356 3.214 8.633 1.00 98.38 159 LYS A O 1
ATOM 1289 N N . LEU A 1 160 ? 11.761 4.866 8.065 1.00 98.44 160 LEU A N 1
ATOM 1290 C CA . LEU A 1 160 ? 11.587 5.634 9.302 1.00 98.44 160 LEU A CA 1
ATOM 1291 C C . LEU A 1 160 ? 10.137 6.081 9.516 1.00 98.44 160 LEU A C 1
ATOM 1293 O O . LEU A 1 160 ? 9.660 6.095 10.645 1.00 98.44 160 LEU A O 1
ATOM 1297 N N . ARG A 1 161 ? 9.424 6.454 8.448 1.00 98.56 161 ARG A N 1
ATOM 1298 C CA . ARG A 1 161 ? 8.004 6.809 8.535 1.00 98.56 161 ARG A CA 1
ATOM 1299 C C . ARG A 1 161 ? 7.153 5.609 8.943 1.00 98.56 161 ARG A C 1
ATOM 1301 O O . ARG A 1 161 ? 6.334 5.760 9.840 1.00 98.56 161 ARG A O 1
ATOM 1308 N N . ALA A 1 162 ? 7.375 4.454 8.316 1.00 98.38 162 ALA A N 1
ATOM 1309 C CA . ALA A 1 162 ? 6.669 3.222 8.658 1.00 98.38 162 ALA A CA 1
ATOM 1310 C C . ALA A 1 162 ? 6.930 2.808 10.115 1.00 98.38 162 ALA A C 1
ATOM 1312 O O . ALA A 1 162 ? 5.989 2.494 10.833 1.00 98.38 162 ALA A O 1
ATOM 1313 N N . GLU A 1 163 ? 8.179 2.911 10.574 1.00 98.44 163 GLU A N 1
ATOM 1314 C CA . GLU A 1 163 ? 8.550 2.616 11.961 1.00 98.44 163 GLU A CA 1
ATOM 1315 C C . GLU A 1 163 ? 7.847 3.549 12.957 1.00 98.44 163 GLU A C 1
ATOM 1317 O O . GLU A 1 163 ? 7.250 3.109 13.933 1.00 98.44 163 GLU A O 1
ATOM 1322 N N . ARG A 1 164 ? 7.843 4.860 12.686 1.00 98.56 164 ARG A N 1
ATOM 1323 C CA . ARG A 1 164 ? 7.144 5.841 13.533 1.00 98.56 164 ARG A CA 1
ATOM 1324 C C . ARG A 1 164 ? 5.644 5.587 13.592 1.00 98.56 164 ARG A C 1
ATOM 1326 O O . ARG A 1 164 ? 5.035 5.793 14.636 1.00 98.56 164 ARG A O 1
ATOM 1333 N N . GLU A 1 165 ? 5.049 5.199 12.471 1.00 98.50 165 GLU A N 1
ATOM 1334 C CA . GLU A 1 165 ? 3.628 4.882 12.397 1.00 98.50 165 GLU A CA 1
ATOM 1335 C C . GLU A 1 165 ? 3.303 3.608 13.179 1.00 98.50 165 GLU A C 1
ATOM 1337 O O . GLU A 1 165 ? 2.336 3.591 13.935 1.00 98.50 165 GLU A O 1
ATOM 1342 N N . PHE A 1 166 ? 4.151 2.587 13.074 1.00 98.56 166 PHE A N 1
ATOM 1343 C CA . PHE A 1 166 ? 4.046 1.370 13.869 1.00 98.56 166 PHE A CA 1
ATOM 1344 C C . PHE A 1 166 ? 4.132 1.663 15.373 1.00 98.56 166 PHE A C 1
ATOM 1346 O O . PHE A 1 166 ? 3.2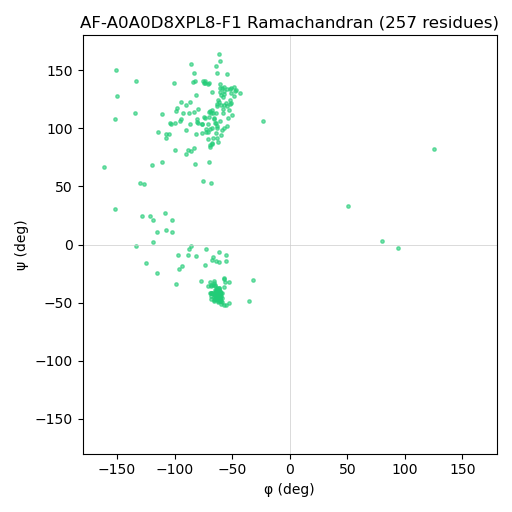25 1.302 16.120 1.00 98.56 166 PHE A O 1
ATOM 1353 N N . ILE A 1 167 ? 5.155 2.408 15.807 1.00 98.38 167 ILE A N 1
ATOM 1354 C CA . ILE A 1 167 ? 5.315 2.810 17.212 1.00 98.38 167 ILE A CA 1
ATOM 1355 C C . ILE A 1 167 ? 4.105 3.619 17.687 1.00 98.38 167 ILE A C 1
ATOM 1357 O O . ILE A 1 167 ? 3.628 3.412 18.799 1.00 98.38 167 ILE A O 1
ATOM 1361 N N . ARG A 1 168 ? 3.590 4.536 16.859 1.00 98.44 168 ARG A N 1
ATOM 1362 C CA . ARG A 1 168 ? 2.400 5.328 17.195 1.00 98.44 168 ARG A CA 1
ATOM 1363 C C . ARG A 1 168 ? 1.184 4.435 17.431 1.00 98.44 168 ARG A C 1
ATOM 1365 O O . ARG A 1 168 ? 0.502 4.641 18.424 1.00 98.44 168 ARG A O 1
ATOM 1372 N N . ARG A 1 169 ? 0.927 3.464 16.550 1.00 98.25 169 ARG A N 1
ATOM 1373 C CA . ARG A 1 169 ? -0.193 2.519 16.701 1.00 98.25 169 ARG A CA 1
ATOM 1374 C C . ARG A 1 169 ? -0.040 1.663 17.954 1.00 98.25 169 ARG A C 1
ATOM 1376 O O . ARG A 1 169 ? -0.991 1.518 18.702 1.00 98.25 169 ARG A O 1
ATOM 1383 N N . MET A 1 170 ? 1.168 1.172 18.226 1.00 98.19 170 MET A N 1
ATOM 1384 C CA . MET A 1 170 ? 1.429 0.380 19.430 1.00 98.19 170 MET A CA 1
ATOM 1385 C C . MET A 1 170 ? 1.190 1.190 20.706 1.00 98.19 170 MET A C 1
ATOM 1387 O O . MET A 1 170 ? 0.540 0.720 21.631 1.00 98.19 170 MET A O 1
ATOM 1391 N N . LYS A 1 171 ? 1.673 2.437 20.737 1.00 98.25 171 LYS A N 1
ATOM 1392 C CA . LYS A 1 171 ? 1.409 3.350 21.851 1.00 98.25 171 LYS A CA 1
ATOM 1393 C C . LYS A 1 171 ? -0.078 3.640 22.004 1.00 98.25 171 LYS A C 1
ATOM 1395 O O . LYS A 1 171 ? -0.536 3.660 23.132 1.00 98.25 171 LYS A O 1
ATOM 1400 N N . ALA A 1 172 ? -0.808 3.821 20.902 1.00 98.06 172 ALA A N 1
ATOM 1401 C CA . ALA A 1 172 ? -2.254 4.019 20.943 1.00 98.06 172 ALA A CA 1
ATOM 1402 C C . ALA A 1 172 ? -2.963 2.833 21.617 1.00 98.06 172 ALA A C 1
ATOM 1404 O O . ALA A 1 172 ? -3.734 3.049 22.541 1.00 98.06 172 ALA A O 1
ATOM 1405 N N . HIS A 1 173 ? -2.615 1.594 21.258 1.00 96.81 173 HIS A N 1
ATOM 1406 C CA . HIS A 1 173 ? -3.168 0.410 21.923 1.00 96.81 173 HIS A 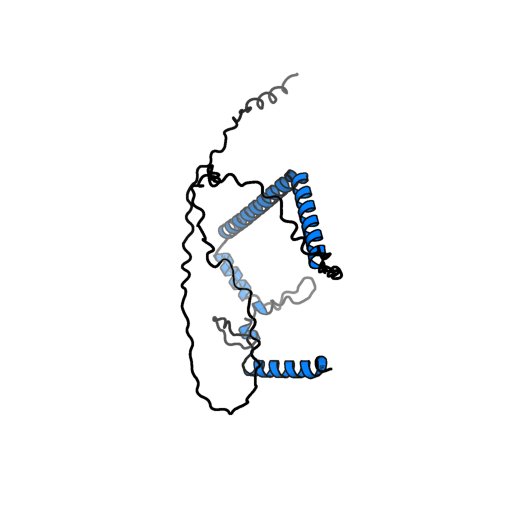CA 1
ATOM 1407 C C . HIS A 1 173 ? -2.818 0.334 23.409 1.00 96.81 173 HIS A C 1
ATOM 1409 O O . HIS A 1 173 ? -3.676 0.012 24.218 1.00 96.81 173 HIS A O 1
ATOM 1415 N N . LEU A 1 174 ? -1.582 0.661 23.795 1.00 98.06 174 LEU A N 1
ATOM 1416 C CA . LEU A 1 174 ? -1.224 0.713 25.215 1.00 98.06 174 LEU A CA 1
ATOM 1417 C C . LEU A 1 174 ? -2.025 1.787 25.954 1.00 98.06 174 LEU A C 1
ATOM 1419 O O . LEU A 1 174 ? -2.558 1.506 27.016 1.00 98.06 174 LEU A O 1
ATOM 1423 N N . THR A 1 175 ? -2.186 2.977 25.371 1.00 97.81 175 THR A N 1
ATOM 1424 C CA . THR A 1 175 ? -3.001 4.039 25.976 1.00 97.81 175 THR A CA 1
ATOM 1425 C C . THR A 1 175 ? -4.484 3.678 26.030 1.00 97.81 175 THR A C 1
ATOM 1427 O O . THR A 1 175 ? -5.150 4.032 26.994 1.00 97.81 175 THR A O 1
ATOM 1430 N N . GLU A 1 176 ? -5.009 2.961 25.031 1.00 95.31 176 GLU A N 1
ATOM 1431 C CA . GLU A 1 176 ? -6.376 2.421 25.038 1.00 95.31 176 GLU A CA 1
ATOM 1432 C C . GLU A 1 176 ? -6.551 1.424 26.188 1.00 95.31 176 GLU A C 1
ATOM 1434 O O . GLU A 1 176 ? -7.527 1.514 26.917 1.00 95.31 176 GLU A O 1
ATOM 1439 N N . LEU A 1 177 ? -5.581 0.529 26.400 1.00 96.31 177 LEU A N 1
ATOM 1440 C CA . LEU A 1 177 ? -5.598 -0.433 27.504 1.00 96.31 177 LEU A CA 1
ATOM 1441 C C . LEU A 1 177 ? -5.435 0.232 28.878 1.00 96.31 177 LEU A C 1
ATOM 1443 O O . LEU A 1 177 ? -6.119 -0.148 29.818 1.00 96.31 177 LEU A O 1
ATOM 1447 N N . GLU A 1 178 ? -4.546 1.219 29.005 1.00 96.56 178 GLU A N 1
ATOM 1448 C CA . GLU A 1 178 ? -4.313 1.955 30.256 1.00 96.56 178 GLU A CA 1
ATOM 1449 C C . GLU A 1 178 ? -5.510 2.830 30.643 1.00 96.56 178 GLU A C 1
ATOM 1451 O O . GLU A 1 178 ? -5.802 2.986 31.825 1.00 96.56 178 GLU A O 1
ATOM 1456 N N . SER A 1 179 ? -6.198 3.408 29.656 1.00 96.00 179 SER A N 1
ATOM 1457 C CA . SER A 1 179 ? -7.398 4.224 29.876 1.00 96.00 179 SER A CA 1
ATOM 1458 C C . SER A 1 179 ? -8.694 3.416 29.924 1.00 96.00 179 SER A C 1
ATOM 1460 O O . SER A 1 179 ? -9.751 3.998 30.170 1.00 96.00 179 SER A O 1
ATOM 1462 N N . PHE A 1 180 ? -8.633 2.100 29.698 1.00 97.00 180 PHE A N 1
ATOM 1463 C CA . PHE A 1 180 ? -9.806 1.240 29.719 1.00 97.00 180 PHE A CA 1
ATOM 1464 C C . PHE A 1 180 ? -10.345 1.103 31.143 1.00 97.00 180 PHE A C 1
ATOM 1466 O O . PHE A 1 180 ? -9.712 0.523 32.024 1.00 97.00 180 PHE A O 1
ATOM 1473 N N . ASP A 1 181 ? -11.552 1.620 31.339 1.00 97.12 181 ASP A N 1
ATOM 1474 C CA . ASP A 1 181 ? -12.306 1.535 32.579 1.00 97.12 181 ASP A CA 1
ATOM 1475 C C . ASP A 1 181 ? -13.515 0.619 32.352 1.00 97.12 181 ASP A C 1
ATOM 1477 O O . ASP A 1 181 ? -14.411 0.926 31.558 1.00 97.12 181 ASP A O 1
ATOM 1481 N N . ALA A 1 182 ? -13.505 -0.546 33.004 1.00 96.62 182 ALA A N 1
ATOM 1482 C CA . ALA A 1 182 ? -14.483 -1.602 32.759 1.00 96.62 182 ALA A CA 1
ATOM 1483 C C . ALA A 1 182 ? -15.906 -1.183 33.153 1.00 96.62 182 ALA A C 1
ATOM 1485 O O . ALA A 1 182 ? -16.860 -1.549 32.466 1.00 96.62 182 ALA A O 1
ATOM 1486 N N . GLU A 1 183 ? -16.051 -0.402 34.226 1.00 96.81 183 GLU A N 1
ATOM 1487 C CA . GLU A 1 183 ? -17.358 0.060 34.702 1.00 96.81 183 GLU A CA 1
ATOM 1488 C C . GLU A 1 183 ? -17.988 1.003 33.676 1.00 96.81 183 GLU A C 1
ATOM 1490 O O . GLU A 1 183 ? -19.107 0.761 33.220 1.00 96.81 183 GLU A O 1
ATOM 1495 N N . LYS A 1 184 ? -17.219 1.990 33.199 1.00 96.25 184 LYS A N 1
ATOM 1496 C CA . LYS A 1 184 ? -17.668 2.918 32.150 1.00 96.25 184 LYS A CA 1
ATOM 1497 C C . LYS A 1 184 ? -18.040 2.202 30.862 1.00 96.25 184 LYS A C 1
ATOM 1499 O O . LYS A 1 184 ? -19.057 2.524 30.262 1.00 96.25 184 LYS A O 1
ATOM 1504 N N . TYR A 1 185 ? -17.262 1.203 30.448 1.00 95.62 185 TYR A N 1
ATOM 1505 C CA . TYR A 1 185 ? -17.580 0.422 29.254 1.00 95.62 185 TYR A CA 1
ATOM 1506 C C . TYR A 1 185 ? -18.930 -0.311 29.378 1.00 95.62 185 TYR A C 1
ATOM 1508 O O . TYR A 1 185 ? -19.733 -0.325 28.441 1.00 95.62 185 TYR A O 1
ATOM 1516 N N . VAL A 1 186 ? -19.218 -0.905 30.541 1.00 96.38 186 VAL A N 1
ATOM 1517 C CA . VAL A 1 186 ? -20.507 -1.570 30.794 1.00 96.38 186 VAL A CA 1
ATOM 1518 C C . VAL A 1 186 ? -21.651 -0.553 30.836 1.00 96.38 186 VAL A C 1
ATOM 1520 O O . VAL A 1 186 ? -22.703 -0.782 30.241 1.00 96.38 186 VAL A O 1
ATOM 1523 N N . GLU A 1 187 ? -21.454 0.597 31.474 1.00 96.88 187 GLU A N 1
ATOM 1524 C CA . GLU A 1 187 ? -22.454 1.666 31.500 1.00 96.88 187 GLU A CA 1
ATOM 1525 C C . GLU A 1 187 ? -22.758 2.207 30.099 1.00 96.88 187 GLU A C 1
ATOM 1527 O O . GLU A 1 187 ? -23.926 2.317 29.724 1.00 96.88 187 GLU A O 1
ATOM 1532 N N . GLU A 1 188 ? -21.729 2.479 29.293 1.00 93.75 188 GLU A N 1
ATOM 1533 C CA . GLU A 1 188 ? -21.864 2.951 27.912 1.00 93.75 188 GLU A CA 1
ATOM 1534 C C . GLU A 1 188 ? -22.571 1.925 27.023 1.00 93.75 188 GLU A C 1
ATOM 1536 O O . GLU A 1 188 ? -23.425 2.292 26.217 1.00 93.75 188 GLU A O 1
ATOM 1541 N N . THR A 1 189 ? -22.271 0.633 27.180 1.00 91.75 189 THR A N 1
ATOM 1542 C CA . THR A 1 189 ? -22.932 -0.432 26.409 1.00 91.75 189 THR A CA 1
ATOM 1543 C C . THR A 1 189 ? -24.396 -0.608 26.806 1.00 91.75 189 THR A C 1
ATOM 1545 O O . THR A 1 189 ? -25.252 -0.723 25.927 1.00 91.75 189 THR A O 1
ATOM 1548 N N . ILE A 1 190 ? -24.723 -0.553 28.102 1.00 93.31 190 ILE A N 1
ATOM 1549 C CA . ILE A 1 190 ? -26.115 -0.564 28.577 1.00 93.31 190 ILE A CA 1
ATOM 1550 C C . ILE A 1 190 ? -26.857 0.686 28.089 1.00 93.31 190 ILE A C 1
ATOM 1552 O O . ILE A 1 190 ? -27.999 0.582 27.641 1.00 93.31 190 ILE A O 1
ATOM 1556 N N . ALA A 1 191 ? -26.229 1.862 28.156 1.00 91.06 191 ALA A N 1
ATOM 1557 C CA . ALA A 1 191 ? -26.811 3.113 27.684 1.00 91.06 191 ALA A CA 1
ATOM 1558 C C . ALA A 1 191 ? -27.055 3.082 26.172 1.00 91.06 191 ALA A C 1
ATOM 1560 O O . ALA A 1 191 ? -28.139 3.449 25.731 1.00 91.06 191 ALA A O 1
ATOM 1561 N N . ALA A 1 192 ? -26.099 2.584 25.383 1.00 84.25 192 ALA A N 1
ATOM 1562 C CA . ALA A 1 192 ? -26.247 2.411 23.942 1.00 84.25 192 ALA A CA 1
ATOM 1563 C C . ALA A 1 192 ? -27.356 1.409 23.587 1.00 84.25 192 ALA A C 1
ATOM 1565 O O . ALA A 1 192 ? -28.113 1.653 22.653 1.00 84.25 192 ALA A O 1
ATOM 1566 N N . ALA A 1 193 ? -27.496 0.318 24.346 1.00 84.06 193 ALA A N 1
ATOM 1567 C CA . ALA A 1 193 ? -28.573 -0.653 24.153 1.00 84.06 193 ALA A CA 1
ATOM 1568 C C . ALA A 1 193 ? -29.957 -0.083 24.511 1.00 84.06 193 ALA A C 1
ATOM 1570 O O . ALA A 1 193 ? -30.945 -0.409 23.860 1.00 84.06 193 ALA A O 1
ATOM 1571 N N . LYS A 1 194 ? -30.031 0.781 25.531 1.00 86.00 194 LYS A N 1
ATOM 1572 C CA . LYS A 1 194 ? -31.259 1.486 25.938 1.00 86.00 194 LYS A CA 1
ATOM 1573 C C . LYS A 1 194 ? -31.558 2.727 25.091 1.00 86.00 194 LYS A C 1
ATOM 1575 O O . LYS A 1 194 ? -32.625 3.313 25.246 1.00 86.00 194 LYS A O 1
ATOM 1580 N N . LYS A 1 195 ? -30.622 3.167 24.246 1.00 80.88 195 LYS A N 1
ATOM 1581 C CA . LYS A 1 195 ? -30.750 4.392 23.458 1.00 80.88 195 LYS A CA 1
ATOM 1582 C C . LYS A 1 195 ? -31.799 4.207 22.365 1.00 80.88 195 LYS A C 1
ATOM 1584 O O . LYS A 1 195 ? -31.604 3.446 21.420 1.00 80.88 195 LYS A O 1
ATOM 1589 N N . GLU A 1 196 ? -32.893 4.949 22.472 1.00 71.25 196 GLU A N 1
ATOM 1590 C CA . GLU A 1 196 ? -33.928 4.997 21.442 1.00 71.25 196 GLU A CA 1
ATOM 1591 C C . GLU A 1 196 ? -33.487 5.926 20.297 1.00 71.25 196 GLU A C 1
ATOM 1593 O O . GLU A 1 196 ? -33.290 7.130 20.470 1.00 71.25 196 GLU A O 1
ATOM 1598 N N . TRP A 1 197 ? -33.313 5.357 19.102 1.00 64.31 197 TRP A N 1
ATOM 1599 C CA . TRP A 1 197 ? -32.752 6.034 17.920 1.00 64.31 197 TRP A CA 1
ATOM 1600 C C . TRP A 1 197 ? -33.684 7.060 17.266 1.00 64.31 197 TRP A C 1
ATOM 1602 O O . TRP A 1 197 ? -33.297 7.736 16.314 1.00 64.31 197 TRP A O 1
ATOM 1612 N N . GLU A 1 198 ? -34.917 7.191 17.749 1.00 59.06 198 GLU A N 1
ATOM 1613 C CA . GLU A 1 198 ? -35.907 8.078 17.139 1.00 59.06 198 GLU A CA 1
ATOM 1614 C C . GLU A 1 198 ? -35.644 9.569 17.403 1.00 59.06 198 GLU A C 1
ATOM 1616 O O . GLU A 1 198 ? -36.162 10.415 16.670 1.00 59.06 198 GLU A O 1
ATOM 1621 N N . ALA A 1 199 ? -34.823 9.893 18.410 1.00 61.91 199 ALA A N 1
ATOM 1622 C CA . ALA A 1 199 ? -34.658 11.253 18.920 1.00 61.91 199 ALA A CA 1
ATOM 1623 C C . ALA A 1 199 ? -33.488 12.050 18.305 1.00 61.91 199 ALA A C 1
ATOM 1625 O O . ALA A 1 199 ? -33.476 13.278 18.398 1.00 61.91 199 ALA A O 1
ATOM 1626 N N . GLU A 1 200 ? -32.504 11.398 17.672 1.00 65.19 200 GLU A N 1
ATOM 1627 C CA . GLU A 1 200 ? -31.295 12.078 17.187 1.00 65.19 200 GLU A CA 1
ATOM 1628 C C . GLU A 1 200 ? -31.369 12.428 15.694 1.00 65.19 200 GLU A C 1
ATOM 1630 O O . GLU A 1 200 ? -31.424 11.576 14.801 1.00 65.19 200 GLU A O 1
ATOM 1635 N N . PHE A 1 201 ? -31.327 13.730 15.417 1.00 71.81 201 PHE A N 1
ATOM 1636 C CA . PHE A 1 201 ? -31.222 14.279 14.071 1.00 71.81 201 PHE A CA 1
ATOM 1637 C C . PHE A 1 201 ? -29.776 14.691 13.792 1.00 71.81 201 PHE A C 1
ATOM 1639 O O . PHE A 1 201 ? -29.103 15.286 14.633 1.00 71.81 201 PHE A O 1
ATOM 1646 N N . ALA A 1 202 ? -29.294 14.416 12.582 1.00 73.00 202 ALA A N 1
ATOM 1647 C CA . ALA A 1 202 ? -28.041 14.976 12.101 1.00 73.00 202 ALA A CA 1
ATOM 1648 C C . ALA A 1 202 ? -28.139 16.513 12.075 1.00 73.00 202 ALA A C 1
ATOM 1650 O O . ALA A 1 202 ? -29.237 17.045 11.904 1.00 73.00 202 ALA A O 1
ATOM 1651 N N . PRO A 1 203 ? -27.014 17.252 12.101 1.00 78.44 203 PRO A N 1
ATOM 1652 C CA . PRO A 1 203 ? -27.019 18.709 11.918 1.00 78.44 203 PRO A CA 1
ATOM 1653 C C . PRO A 1 203 ? -27.699 19.190 10.618 1.00 78.44 203 PRO A C 1
ATOM 1655 O O . PRO A 1 203 ? -28.004 20.367 10.475 1.00 78.44 203 PRO A O 1
ATOM 1658 N N . SER A 1 204 ? -27.948 18.284 9.665 1.00 79.75 204 SER A N 1
ATOM 1659 C CA . SER A 1 204 ? -28.717 18.518 8.435 1.00 79.75 204 SER A CA 1
ATOM 1660 C C . SER A 1 204 ? -30.239 18.347 8.582 1.00 79.75 204 SER A C 1
ATOM 1662 O O . SER A 1 204 ? -30.957 18.501 7.596 1.00 79.75 204 SER A O 1
ATOM 1664 N N . GLY A 1 205 ? -30.737 17.980 9.767 1.00 75.31 205 GLY A N 1
ATOM 1665 C CA . GLY A 1 205 ? -32.151 17.703 10.049 1.00 75.31 205 GLY A CA 1
ATOM 1666 C C . GLY A 1 205 ? -32.637 16.311 9.624 1.00 75.31 205 GLY A C 1
ATOM 1667 O O . GLY A 1 205 ? -33.819 16.006 9.752 1.00 75.31 205 GLY A O 1
ATOM 1668 N N . ARG A 1 206 ? -31.755 15.444 9.108 1.00 71.69 206 ARG A N 1
ATOM 1669 C CA . ARG A 1 206 ? -32.103 14.056 8.750 1.00 71.69 206 ARG A CA 1
ATOM 1670 C C . ARG A 1 206 ? -32.017 13.147 9.975 1.00 71.69 206 ARG A C 1
ATOM 1672 O O . ARG A 1 206 ? -31.065 13.268 10.740 1.00 71.69 206 ARG A O 1
ATOM 1679 N N . LYS A 1 207 ? -32.963 12.215 10.134 1.00 69.38 207 LYS A N 1
ATOM 1680 C CA . LYS A 1 207 ? -32.899 11.183 11.184 1.00 69.38 207 LYS A CA 1
ATOM 1681 C C . LYS A 1 207 ? -31.634 10.335 11.015 1.00 69.38 207 LYS A C 1
ATOM 1683 O O . LYS A 1 207 ? -31.360 9.850 9.914 1.00 69.38 207 LYS A O 1
ATOM 1688 N N . LEU A 1 208 ? -30.862 10.184 12.089 1.00 67.62 208 LEU A N 1
ATOM 1689 C CA . LEU A 1 208 ? -29.684 9.320 12.143 1.00 67.62 208 LEU A CA 1
ATOM 1690 C C . LEU A 1 208 ? -30.142 7.890 12.435 1.00 67.62 208 LEU A C 1
ATOM 1692 O O . LEU A 1 208 ? -30.153 7.438 13.574 1.00 67.62 208 LEU A O 1
ATOM 1696 N N . TYR A 1 209 ? -30.553 7.177 11.389 1.00 66.50 209 TYR A N 1
ATOM 1697 C CA . TYR A 1 209 ? -30.787 5.745 11.518 1.00 66.50 209 TYR A CA 1
ATOM 1698 C C . TYR A 1 209 ? -29.445 5.005 11.580 1.00 66.50 209 TYR A C 1
ATOM 1700 O O . TYR A 1 209 ? -28.538 5.336 10.803 1.00 66.50 209 TYR A O 1
ATOM 1708 N N . PRO A 1 210 ? -29.304 3.992 12.452 1.00 68.25 210 PRO A N 1
ATOM 1709 C CA . PRO A 1 210 ? -28.188 3.065 12.377 1.00 68.25 210 PRO A CA 1
ATOM 1710 C C . PRO A 1 210 ? -28.123 2.450 10.980 1.00 68.25 210 PRO A C 1
ATOM 1712 O O . PRO A 1 210 ? -29.147 2.229 10.327 1.00 68.25 210 PRO A O 1
ATOM 1715 N N . HIS A 1 211 ? -26.916 2.159 10.507 1.00 65.88 211 HIS A N 1
ATOM 1716 C CA . HIS A 1 211 ? -26.784 1.403 9.270 1.00 65.88 211 HIS A CA 1
ATOM 1717 C C . HIS A 1 211 ? -27.450 0.030 9.464 1.00 65.88 211 HIS A C 1
ATOM 1719 O O . HIS A 1 211 ? -27.282 -0.589 10.512 1.00 65.88 211 HIS A O 1
ATOM 1725 N N . TRP A 1 212 ? -28.199 -0.460 8.474 1.00 65.88 212 TRP A N 1
ATOM 1726 C CA . TRP A 1 212 ? -28.984 -1.704 8.571 1.00 65.88 212 TRP A CA 1
ATOM 1727 C C . TRP A 1 212 ? -28.155 -2.912 9.046 1.00 65.88 212 TRP A C 1
ATOM 1729 O O . TRP A 1 212 ? -28.648 -3.732 9.811 1.00 65.88 212 TRP A O 1
ATOM 1739 N N . SER A 1 213 ? -26.865 -2.960 8.695 1.00 61.03 213 SER A N 1
ATOM 1740 C CA . SER A 1 213 ? -25.907 -3.991 9.134 1.00 61.03 213 SER A CA 1
ATOM 1741 C C . SER A 1 213 ? -25.584 -3.983 10.634 1.00 61.03 213 SER A C 1
ATOM 1743 O O . SER A 1 213 ? -24.872 -4.861 11.109 1.00 61.03 213 SER A O 1
ATOM 1745 N N . GLN A 1 214 ? -26.005 -2.949 11.358 1.00 65.75 214 GLN A N 1
ATOM 1746 C CA . GLN A 1 214 ? -25.840 -2.817 12.803 1.00 65.75 214 GLN A CA 1
ATOM 1747 C C . GLN A 1 214 ? -27.097 -3.275 13.560 1.00 65.75 214 GLN A C 1
ATOM 1749 O O . GLN A 1 214 ? -26.997 -3.596 14.739 1.00 65.75 214 GLN A O 1
ATOM 1754 N N . LEU A 1 215 ? -28.258 -3.309 12.892 1.00 64.44 215 LEU A N 1
ATOM 1755 C CA . LEU A 1 215 ? -29.549 -3.700 13.474 1.00 64.44 215 LEU A CA 1
ATOM 1756 C C . LEU A 1 215 ? -29.932 -5.145 13.159 1.00 64.44 215 LEU A C 1
ATOM 1758 O O . LEU A 1 215 ? -30.567 -5.790 13.983 1.00 64.44 215 LEU A O 1
ATOM 1762 N N . MET A 1 216 ? -29.561 -5.637 11.978 1.00 69.06 216 MET A N 1
ATOM 1763 C CA . MET A 1 216 ? -29.844 -6.996 11.532 1.00 69.06 216 MET A CA 1
ATOM 1764 C C . MET A 1 216 ? -28.588 -7.614 10.937 1.00 69.06 216 MET A C 1
ATOM 1766 O O . MET A 1 216 ? -27.820 -6.966 10.216 1.00 69.06 216 MET A O 1
ATOM 1770 N N . SER A 1 217 ? -28.394 -8.896 11.220 1.00 73.75 217 SER A N 1
ATOM 1771 C CA . SER A 1 217 ? -27.430 -9.706 10.484 1.00 73.75 217 SER A CA 1
ATOM 1772 C C . SER A 1 217 ? -27.861 -9.826 9.014 1.00 73.75 217 SER A C 1
ATOM 1774 O O . SER A 1 217 ? -29.041 -9.730 8.678 1.00 73.75 217 SER A O 1
ATOM 1776 N N . LEU A 1 218 ? -26.905 -10.044 8.102 1.00 69.94 218 LEU A N 1
ATOM 1777 C CA . LEU A 1 218 ? -27.234 -10.325 6.695 1.00 69.94 218 LEU A CA 1
ATOM 1778 C C . LEU A 1 218 ? -28.147 -11.550 6.561 1.00 69.94 218 LEU A C 1
ATOM 1780 O O . LEU A 1 218 ? -28.939 -11.624 5.631 1.00 69.94 218 LEU A O 1
ATOM 1784 N N . GLU A 1 219 ? -28.035 -12.490 7.493 1.00 78.19 219 GLU A N 1
ATOM 1785 C CA . GLU A 1 219 ? -28.850 -13.696 7.537 1.00 78.19 219 GLU A CA 1
ATOM 1786 C C . GLU A 1 219 ? -30.316 -13.339 7.798 1.00 78.19 219 GLU A C 1
ATOM 1788 O O . GLU A 1 219 ? -31.181 -13.731 7.027 1.00 78.19 219 GLU A O 1
ATOM 1793 N N . GLU A 1 220 ? -30.585 -12.487 8.788 1.00 80.00 220 GLU A N 1
ATOM 1794 C CA . GLU A 1 220 ? -31.933 -11.983 9.085 1.00 80.00 220 GLU A CA 1
ATOM 1795 C C . GLU A 1 220 ? -32.502 -11.102 7.963 1.00 80.00 220 GLU A C 1
ATOM 1797 O O . GLU A 1 220 ? -33.707 -11.093 7.752 1.00 80.00 220 GLU A O 1
ATOM 1802 N N . LEU A 1 221 ? -31.666 -10.358 7.226 1.00 78.31 221 LEU A N 1
ATOM 1803 C CA . LEU A 1 221 ? -32.137 -9.500 6.125 1.00 78.31 221 LEU A CA 1
ATOM 1804 C C . LEU A 1 221 ? -32.651 -10.305 4.922 1.00 78.31 221 LEU A C 1
ATOM 1806 O O . LEU A 1 221 ? -33.531 -9.840 4.199 1.00 78.31 221 LEU A O 1
ATOM 1810 N N . TYR A 1 222 ? -32.061 -11.474 4.683 1.00 79.56 222 TYR A N 1
ATOM 1811 C CA . TYR A 1 222 ? -32.394 -12.350 3.559 1.00 79.56 222 TYR A CA 1
ATOM 1812 C C . TYR A 1 222 ? -33.162 -13.606 3.991 1.00 79.56 222 TYR A C 1
ATOM 1814 O O . TYR A 1 222 ? -33.276 -14.537 3.195 1.00 79.56 222 TYR A O 1
ATOM 1822 N N . ASP A 1 223 ? -33.649 -13.646 5.236 1.00 82.81 223 ASP A N 1
ATOM 1823 C CA . ASP A 1 223 ? -34.309 -14.807 5.845 1.00 82.81 223 ASP A CA 1
ATOM 1824 C C . ASP A 1 223 ? -33.497 -16.111 5.694 1.00 82.81 223 ASP A C 1
ATOM 1826 O O . ASP A 1 223 ? -34.036 -17.211 5.538 1.00 82.81 223 ASP A O 1
ATOM 1830 N N . LEU A 1 224 ? -32.167 -15.996 5.714 1.00 81.88 224 LEU A N 1
ATOM 1831 C CA . LEU A 1 224 ? -31.258 -17.130 5.640 1.00 81.88 224 LEU A CA 1
ATOM 1832 C C . LEU A 1 224 ? -31.107 -17.753 7.033 1.00 81.88 224 LEU A C 1
ATOM 1834 O O . LEU A 1 224 ? -30.993 -17.034 8.030 1.00 81.88 224 LEU A O 1
ATOM 1838 N N . PRO A 1 225 ? -31.055 -19.091 7.132 1.00 84.38 225 PRO A N 1
ATOM 1839 C CA . PRO A 1 225 ? -30.744 -19.740 8.392 1.00 84.38 225 PRO A CA 1
ATOM 1840 C C . PRO A 1 225 ? -29.349 -19.311 8.850 1.00 84.38 225 PRO A C 1
ATOM 1842 O O . PRO A 1 225 ? -28.388 -19.378 8.083 1.00 84.38 225 PRO A O 1
ATOM 1845 N N . LYS A 1 226 ? -29.248 -18.896 10.114 1.00 82.56 226 LYS A N 1
ATOM 1846 C CA . LYS A 1 226 ? -27.980 -18.529 10.744 1.00 82.56 226 LYS A CA 1
ATOM 1847 C C . LYS A 1 226 ? -27.019 -19.711 10.681 1.00 82.56 226 LYS A C 1
ATOM 1849 O O . LYS A 1 226 ? -27.282 -20.753 11.285 1.00 82.56 226 LYS A O 1
ATOM 1854 N N . SER A 1 227 ? -25.937 -19.575 9.920 1.00 79.81 227 SER A N 1
ATOM 1855 C CA . SER A 1 227 ? -24.983 -20.661 9.709 1.00 79.81 227 SER A CA 1
ATOM 1856 C C . SER A 1 227 ? -23.559 -20.146 9.851 1.00 79.81 227 SER A C 1
ATOM 1858 O O . SER A 1 227 ? -23.060 -19.424 8.993 1.00 79.81 227 SER A O 1
ATOM 1860 N N . ASP A 1 228 ? -22.861 -20.599 10.891 1.00 78.00 228 ASP A N 1
ATOM 1861 C CA . ASP A 1 228 ? -21.450 -20.251 11.112 1.00 78.00 228 ASP A CA 1
ATOM 1862 C C . ASP A 1 228 ? -20.514 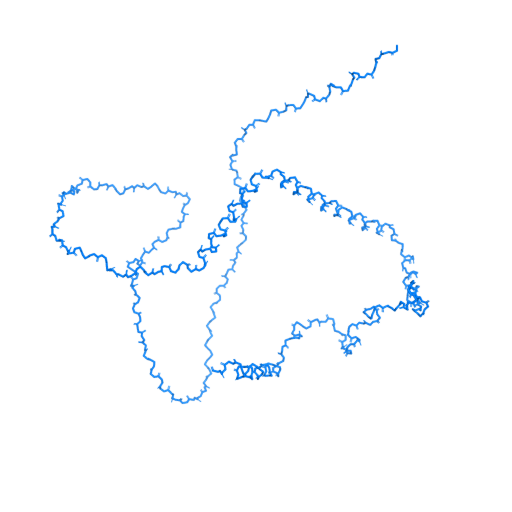-20.866 10.049 1.00 78.00 228 ASP A C 1
ATOM 1864 O O . ASP A 1 228 ? -19.338 -20.509 9.934 1.00 78.00 228 ASP A O 1
ATOM 1868 N N . TYR A 1 229 ? -21.024 -21.815 9.258 1.00 81.00 229 TYR A N 1
ATOM 1869 C CA . TYR A 1 229 ? -20.282 -22.496 8.207 1.00 81.00 229 TYR A CA 1
ATOM 1870 C C . TYR A 1 229 ? -20.456 -21.800 6.854 1.00 81.00 229 TYR A C 1
ATOM 1872 O O . TYR A 1 229 ? -21.520 -21.841 6.242 1.00 81.00 229 TYR A O 1
ATOM 1880 N N . ILE A 1 230 ? -19.368 -21.228 6.339 1.00 75.00 230 ILE A N 1
ATOM 1881 C CA . ILE A 1 230 ? -19.323 -20.688 4.977 1.00 75.00 230 ILE A CA 1
ATOM 1882 C C . ILE A 1 230 ? -19.200 -21.859 3.997 1.00 75.00 230 ILE A C 1
ATOM 1884 O O . ILE A 1 230 ? -18.109 -22.419 3.825 1.00 75.00 230 ILE A O 1
ATOM 1888 N N . ASP A 1 231 ? -20.297 -22.215 3.325 1.00 77.56 231 ASP A N 1
ATOM 1889 C CA . ASP A 1 231 ? -20.233 -23.171 2.224 1.00 77.56 231 ASP A CA 1
ATOM 1890 C C . ASP A 1 231 ? -19.427 -22.567 1.069 1.00 77.56 231 ASP A C 1
ATOM 1892 O O . ASP A 1 231 ? -19.867 -21.671 0.350 1.00 77.56 231 ASP A O 1
ATOM 1896 N N . LYS A 1 232 ? -18.214 -23.085 0.868 1.00 81.00 232 LYS A N 1
ATOM 1897 C CA . LYS A 1 232 ? -17.322 -22.656 -0.216 1.00 81.00 232 LYS A CA 1
ATOM 1898 C C . LYS A 1 232 ? -17.894 -22.965 -1.597 1.00 81.00 232 LYS A C 1
ATOM 1900 O O . LYS A 1 232 ? -17.341 -22.470 -2.574 1.00 81.00 232 LYS A O 1
ATOM 1905 N N . LYS A 1 233 ? -18.933 -23.802 -1.690 1.00 76.94 233 LYS A N 1
ATOM 1906 C CA . LYS A 1 233 ? -19.660 -24.094 -2.927 1.00 76.94 233 LYS A CA 1
ATOM 1907 C C . LYS A 1 233 ? -20.819 -23.124 -3.185 1.00 76.94 233 LYS A C 1
ATOM 1909 O O . LYS A 1 233 ? -21.358 -23.137 -4.292 1.00 76.94 233 LYS A O 1
ATOM 1914 N N . ALA A 1 234 ? -21.172 -22.257 -2.234 1.00 73.88 234 ALA A N 1
ATOM 1915 C CA . ALA A 1 234 ? -22.187 -21.233 -2.441 1.00 73.88 234 ALA A CA 1
ATOM 1916 C C . ALA A 1 234 ? -21.752 -20.279 -3.569 1.00 73.88 234 ALA A C 1
ATOM 1918 O O . ALA A 1 234 ? -20.670 -19.691 -3.531 1.00 73.88 234 ALA A O 1
ATOM 1919 N N . GLY A 1 235 ? -22.582 -20.166 -4.608 1.00 72.94 235 GLY A N 1
ATOM 1920 C CA . GLY A 1 235 ? -22.305 -19.359 -5.801 1.00 72.94 235 GLY A CA 1
ATOM 1921 C C . GLY A 1 235 ? -21.668 -20.114 -6.975 1.00 72.94 235 GLY A C 1
ATOM 1922 O O . GLY A 1 235 ? -21.494 -19.522 -8.041 1.00 72.94 235 GLY A O 1
ATOM 1923 N N . TYR A 1 236 ? -21.356 -21.409 -6.837 1.00 83.56 236 TYR A N 1
ATOM 1924 C CA . TYR A 1 236 ? -21.127 -22.248 -8.015 1.00 83.56 236 TYR A CA 1
ATOM 1925 C C . TYR A 1 236 ? -22.465 -22.551 -8.692 1.00 83.56 236 TYR A C 1
ATOM 1927 O O . TYR A 1 236 ? -23.460 -22.818 -8.023 1.00 83.56 236 TYR A O 1
ATOM 1935 N N . ALA A 1 237 ? -22.478 -22.504 -10.024 1.00 84.62 237 ALA A N 1
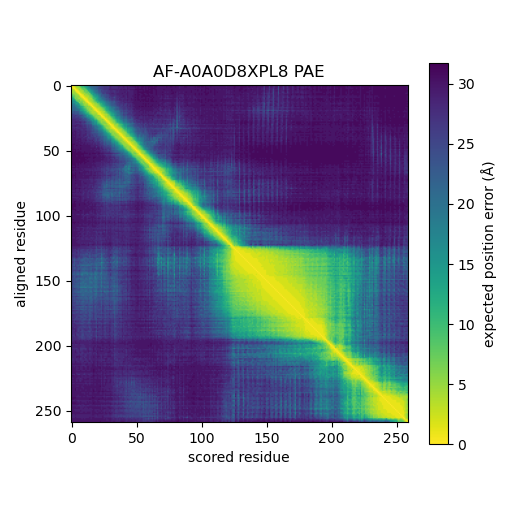ATOM 1936 C CA . ALA A 1 237 ? -23.661 -22.814 -10.818 1.00 84.62 237 ALA A CA 1
ATOM 1937 C C . ALA A 1 237 ? -24.143 -24.242 -10.516 1.00 84.62 237 ALA A C 1
ATOM 1939 O O . ALA A 1 237 ? -23.355 -25.189 -10.620 1.00 84.62 237 ALA A O 1
ATOM 1940 N N . SER A 1 238 ? -25.426 -24.384 -10.171 1.00 86.88 238 SER A N 1
ATOM 1941 C CA . SER A 1 238 ? -26.070 -25.690 -10.029 1.00 86.88 238 SER A CA 1
ATOM 1942 C C . SER A 1 238 ? -26.049 -26.442 -11.365 1.00 86.88 238 SER A C 1
ATOM 1944 O O . SER A 1 238 ? -25.835 -25.853 -12.426 1.00 86.88 238 SER A O 1
ATOM 1946 N N . GLU A 1 239 ? -26.286 -27.753 -11.361 1.00 90.56 239 GLU A N 1
ATOM 1947 C CA . GLU A 1 239 ? -26.363 -28.541 -12.601 1.00 90.56 239 GLU A CA 1
ATOM 1948 C C . GLU A 1 239 ? -27.419 -27.991 -13.574 1.00 90.56 239 GLU A C 1
ATOM 1950 O O . GLU A 1 239 ? -27.234 -28.030 -14.793 1.00 90.56 239 GLU A O 1
ATOM 1955 N N . GLU A 1 240 ? -28.496 -27.425 -13.033 1.00 89.38 240 GLU A N 1
ATOM 1956 C CA . GLU A 1 240 ? -29.551 -26.737 -13.778 1.00 89.38 240 GLU A CA 1
ATOM 1957 C C . GLU A 1 240 ? -29.048 -25.424 -14.391 1.00 89.38 240 GLU A C 1
ATOM 1959 O O . GLU A 1 240 ? -29.207 -25.191 -15.592 1.00 89.38 240 GLU A O 1
ATOM 1964 N N . ASP A 1 241 ? -28.339 -24.611 -13.606 1.00 90.50 241 ASP A N 1
ATOM 1965 C CA . ASP A 1 241 ? -27.729 -23.367 -14.078 1.00 90.50 241 ASP A CA 1
ATOM 1966 C C . ASP A 1 241 ? -26.669 -23.636 -15.148 1.00 90.50 241 ASP A C 1
ATOM 1968 O O . ASP A 1 241 ? -26.568 -22.908 -16.132 1.00 90.50 241 ASP A O 1
ATOM 1972 N N . LEU A 1 242 ? -25.893 -24.714 -15.008 1.00 92.06 242 LEU A N 1
ATOM 1973 C CA . LEU A 1 242 ? -24.907 -25.135 -16.000 1.00 92.06 242 LEU A CA 1
ATOM 1974 C C . LEU A 1 242 ? -25.566 -25.499 -17.334 1.00 92.06 242 LEU A C 1
ATOM 1976 O O . LEU A 1 242 ? -25.006 -25.180 -18.387 1.00 92.06 242 LEU A O 1
ATOM 1980 N N . LYS A 1 243 ? -26.743 -26.141 -17.316 1.00 94.25 243 LYS A N 1
ATOM 1981 C CA . LYS A 1 243 ? -27.533 -26.406 -18.531 1.00 94.25 243 LYS A CA 1
ATOM 1982 C C . LYS A 1 243 ? -28.020 -25.098 -19.150 1.00 94.25 243 LYS A C 1
ATOM 1984 O O . LYS A 1 243 ? -27.761 -24.864 -20.329 1.00 94.25 243 LYS A O 1
ATOM 1989 N N . LYS A 1 244 ? -28.578 -24.193 -18.344 1.00 95.44 244 LYS A N 1
ATOM 1990 C CA . LYS A 1 244 ? -29.050 -22.878 -18.803 1.00 95.44 244 LYS A CA 1
ATOM 1991 C C . LYS A 1 244 ? -27.927 -22.016 -19.390 1.00 95.44 244 LYS A C 1
ATOM 1993 O O . LYS A 1 244 ? -28.084 -21.402 -20.440 1.00 95.44 244 LYS A O 1
ATOM 1998 N N . ILE A 1 245 ? -26.744 -22.023 -18.774 1.00 94.25 245 ILE A N 1
ATOM 1999 C CA . ILE A 1 245 ? -25.549 -21.340 -19.291 1.00 94.25 245 ILE A CA 1
ATOM 2000 C C . ILE A 1 245 ? -25.102 -21.951 -20.627 1.00 94.25 245 ILE A C 1
ATOM 2002 O O . ILE A 1 245 ? -24.673 -21.216 -21.517 1.00 94.25 245 ILE A O 1
ATOM 2006 N N . LYS A 1 246 ? -25.176 -23.280 -20.793 1.00 95.38 246 LYS A N 1
ATOM 2007 C CA . LYS A 1 246 ? -24.866 -23.937 -22.075 1.00 95.38 246 LYS A CA 1
ATOM 2008 C C . LYS A 1 246 ? -25.857 -23.530 -23.163 1.00 95.38 246 LYS A C 1
ATOM 2010 O O . LYS A 1 246 ? -25.421 -23.210 -24.263 1.00 95.38 246 LYS A O 1
ATOM 2015 N N . GLU A 1 247 ? -27.149 -23.492 -22.854 1.00 96.19 247 GLU A N 1
ATOM 2016 C CA . GLU A 1 247 ? -28.191 -23.041 -23.782 1.00 96.19 247 GLU A CA 1
ATOM 2017 C C . GLU A 1 247 ? -27.966 -21.592 -24.219 1.00 96.19 247 GLU A C 1
ATOM 2019 O O . GLU A 1 247 ? -27.900 -21.324 -25.416 1.00 96.19 247 GLU A O 1
ATOM 2024 N N . LEU A 1 248 ? -27.717 -20.682 -23.271 1.00 96.12 248 LEU A N 1
ATOM 2025 C CA . LEU A 1 248 ? -27.417 -19.276 -23.565 1.00 96.12 248 LEU A CA 1
ATOM 2026 C C . LEU A 1 248 ? -26.147 -19.110 -24.411 1.00 96.12 248 LEU A C 1
ATOM 2028 O O . LEU A 1 248 ? -26.094 -18.255 -25.295 1.00 96.12 248 LEU A O 1
ATOM 2032 N N . LYS A 1 249 ? -25.117 -19.935 -24.181 1.00 94.38 249 LYS A N 1
ATOM 2033 C CA . LYS A 1 249 ? -23.911 -19.946 -25.023 1.00 94.38 249 LYS A CA 1
ATOM 2034 C C . LYS A 1 249 ? -24.221 -20.395 -26.448 1.00 94.38 249 LYS A C 1
ATOM 2036 O O . LYS A 1 249 ? -23.751 -19.756 -27.384 1.00 94.38 249 LYS A O 1
ATOM 2041 N N . LEU A 1 250 ? -25.014 -21.453 -26.615 1.00 94.94 250 LEU A N 1
ATOM 2042 C CA . LEU A 1 250 ? -25.429 -21.939 -27.933 1.00 94.94 250 LEU A CA 1
ATOM 2043 C C . LEU A 1 250 ? -26.295 -20.909 -28.665 1.00 94.94 250 LEU A C 1
ATOM 2045 O O . LEU A 1 250 ? -26.118 -20.704 -29.863 1.00 94.94 250 LEU A O 1
ATOM 2049 N N . GLU A 1 251 ? -27.209 -20.246 -27.959 1.00 95.62 251 GLU A N 1
ATOM 2050 C CA . GLU A 1 251 ? -28.029 -19.166 -28.509 1.00 95.62 251 GLU A CA 1
ATOM 2051 C C . GLU A 1 251 ? -27.159 -17.989 -28.969 1.00 95.62 251 GLU A C 1
ATOM 2053 O O . GLU A 1 251 ? -27.303 -17.509 -30.095 1.00 95.62 251 GLU A O 1
ATOM 2058 N N . TYR A 1 252 ? -26.197 -17.575 -28.142 1.00 95.31 252 TYR A N 1
ATOM 2059 C CA . TYR A 1 252 ? -25.240 -16.528 -28.486 1.00 95.31 252 TYR A CA 1
ATOM 2060 C C . TYR A 1 252 ? -24.397 -16.896 -29.717 1.00 95.31 252 TYR A C 1
ATOM 2062 O O . TYR A 1 252 ? -24.263 -16.088 -30.636 1.00 95.31 252 TYR A O 1
ATOM 2070 N N . GLU A 1 253 ? -23.860 -18.117 -29.786 1.00 93.19 253 GLU A N 1
ATOM 2071 C CA . GLU A 1 253 ? -23.075 -18.565 -30.942 1.00 93.19 253 GLU A CA 1
ATOM 2072 C C . GLU A 1 253 ? -23.909 -18.617 -32.225 1.00 93.19 253 GLU A C 1
ATOM 2074 O O . GLU A 1 253 ? -23.453 -18.138 -33.265 1.00 93.19 253 GLU A O 1
ATOM 2079 N N . LYS A 1 254 ? -25.153 -19.105 -32.159 1.00 91.56 254 LYS A N 1
ATOM 2080 C CA . LYS A 1 254 ? -26.076 -19.079 -33.303 1.00 91.56 254 LYS A CA 1
ATOM 2081 C C . LYS A 1 254 ? -26.362 -17.658 -33.776 1.00 91.56 254 LYS A C 1
ATOM 2083 O O . LYS A 1 254 ? -26.421 -17.424 -34.976 1.00 91.56 254 LYS A O 1
ATOM 2088 N N . LYS A 1 255 ? -26.541 -16.721 -32.843 1.00 93.19 255 LYS A N 1
ATOM 2089 C CA . LYS A 1 255 ? -26.937 -15.343 -33.146 1.00 93.19 255 LYS A CA 1
ATOM 2090 C C . LYS A 1 255 ? -25.791 -14.478 -33.673 1.00 93.19 255 LYS A C 1
ATOM 2092 O O . LYS A 1 255 ? -26.047 -13.566 -34.452 1.00 93.19 255 LYS A O 1
ATOM 2097 N N . PHE A 1 256 ? -24.553 -14.730 -33.242 1.00 87.75 256 PHE A N 1
ATOM 2098 C CA . PHE A 1 256 ? -23.426 -13.824 -33.506 1.00 87.75 256 PHE A CA 1
ATOM 2099 C C . PHE A 1 256 ? -22.216 -14.464 -34.199 1.00 87.75 256 PHE A C 1
ATOM 2101 O O . PHE A 1 256 ? -21.355 -13.728 -34.675 1.00 87.75 256 PHE A O 1
ATOM 2108 N N . ARG A 1 257 ? -22.103 -15.799 -34.236 1.00 77.00 257 ARG A N 1
ATOM 2109 C CA . ARG A 1 257 ? -20.901 -16.500 -34.726 1.00 77.00 257 ARG A CA 1
ATOM 2110 C C . ARG A 1 257 ? -21.134 -17.326 -35.991 1.00 77.00 257 ARG A C 1
ATOM 2112 O O . ARG A 1 257 ? -20.184 -17.525 -36.738 1.00 77.00 257 ARG A O 1
ATOM 2119 N N . ASN A 1 258 ? -22.368 -17.758 -36.246 1.00 57.06 258 ASN A N 1
ATOM 2120 C CA . ASN A 1 258 ? -22.758 -18.359 -37.521 1.00 57.06 258 ASN A CA 1
ATOM 2121 C C . ASN A 1 258 ? -23.252 -17.269 -38.486 1.00 57.06 258 ASN A C 1
ATOM 2123 O O . ASN A 1 258 ? -24.455 -17.085 -38.664 1.00 57.06 258 ASN A O 1
ATOM 2127 N N . ALA A 1 259 ? -22.293 -16.548 -39.069 1.00 53.06 259 ALA A N 1
ATOM 2128 C CA . ALA A 1 259 ? -22.413 -15.816 -40.326 1.00 53.06 259 ALA A CA 1
ATOM 2129 C C . ALA A 1 259 ? -21.371 -16.382 -41.298 1.00 53.06 259 ALA A C 1
ATOM 2131 O O . ALA A 1 259 ? -20.241 -16.659 -40.827 1.00 53.06 259 ALA A O 1
#

Foldseek 3Di:
DDDDDPPPPPPPPPPPDDDDDDDDDDDDDDDDDDDDPPDPDDDDDDDDDDDDDDDDPPPDPPDDDDDPPPPCPDPPDDDDDPDDDPPDDDPPPPPPPPPPDDPDPPPPPPPDDPPPPPPVPCCPCVVVVVVVVVVVVVVVVVVCVVCVVVVVVVVVVVVVVVVVVVVVVVVVVVVCVVPDDPVVVVVVVVCVVVDDQQPDADPVRHRDDDDVVVVDPPCVVVVHPDDPDDDPCPPPQDPVSVVVVVVVVVVCCVVPVPD